Protein AF-A0A7C1V299-F1 (afdb_monomer_lite)

Secondary structure (DSSP, 8-state):
-------HHHHHHHHHHS-S-EEEE-TTS-EEEEESTT---EEPPP-BS-B--TT-SS-B---HHHHHHHHHHHHH-TT-SSEE--B--TTS-GGGHHHHHHHHHHHH-SS-EEE--SSHHHHHHHHHHHHHHHSSHHHHHHS--EEEEE--BTTTB--HHHHHHHHHHHHTT--EEE-B--EETTTB-SSHHHHHHHHHHHHHHHHHHHHHHSTT--EEB-B--EE-BTTTTB--TTSHHHHHHHHHHHHHHHHTT--BEEEES----SSSSHHHHHHHHHHHHHHHHH-SEEEE-TT---------TT-----TTSHHHHHHHHHHHHHHHHHHHHHHHHHHTT-

Foldseek 3Di:
DDDDDQDPVLLLVLLVLADLKDFAAFLVLDGQDIQHDQDEAEEAAAAQQWDAPVPRLDIDGAAPVVLLVVLLVRQPDPRHQAYELHHQHPHDDPVARQLVSLVSNLVRHRHAYEGEDPALVNLVVSLVSQCVSLVHLVSCLRHPSYEYEQEADAQQHDDPGSLSSLLVCLLSLHEYEYAYEQAQPPSFPVDLVRQLVRLVNNQSVSSSSSCVNHGHRHYEREYQYFYADPVVRDGFSLDPSSLVSQLVNLVVCVVSSGRYEYAFLAFLDQDQFLRSLVSSLVRLVSDSVSGGYYHRNNVDNSNPDSPDPDDDDDGPPRVVSSVVSVVVSVVSSVVSVVVVVVVVVPD

pLDDT: mean 83.73, std 20.19, range [22.81, 98.75]

Sequence (347 aa):
AQVARIPPDLARRAVETAPSSFHLYDADGQPVVHYGDDDVHFDPGSAAIEILDHGAKRSRSPVTADFVRFVKLADGLNALDAVATALICADVQQEIADLYWLYLVLLYTRKPVVTGAFAVETWGTMKDLLVAVAGSEEALAERPTAIFDVCPSPPLLWSEITCENLMDCAQHRVPAELVSMPLAGATGPATLLGSVVQHTAENLSGVTIHQLVEPSAPIVWGGSPAAFDMRTGTPPIGAIETMMIDCAYAEVGKYLGLPTHAYLGMSDAKIVDAQCGFESGIGAILGALAGGLLTLAALFAPLQELDNPNRPDDTTGMTVVGLAALVFLLWLWRRVRSRSILLEGER

Structure (mmCIF, N/CA/C/O backbone):
data_AF-A0A7C1V299-F1
#
_entry.id   AF-A0A7C1V299-F1
#
loop_
_atom_site.group_PDB
_atom_site.id
_atom_site.type_symbol
_atom_site.label_atom_id
_atom_site.label_alt_id
_atom_site.label_comp_id
_atom_site.label_asym_id
_atom_site.label_entity_id
_atom_site.label_seq_id
_atom_site.pdbx_PDB_ins_code
_atom_site.Cartn_x
_atom_site.Cartn_y
_atom_site.Cartn_z
_atom_site.occupancy
_atom_site.B_iso_or_equiv
_atom_site.auth_seq_id
_atom_site.auth_comp_id
_atom_site.auth_asym_id
_atom_site.auth_atom_id
_atom_site.pdbx_PDB_model_num
ATOM 1 N N . ALA A 1 1 ? -0.170 26.597 1.538 1.00 77.12 1 ALA A N 1
ATOM 2 C CA . ALA A 1 1 ? -0.126 25.441 2.451 1.00 77.12 1 ALA A CA 1
ATOM 3 C C . ALA A 1 1 ? -0.491 25.905 3.854 1.00 77.12 1 ALA A C 1
ATOM 5 O O . ALA A 1 1 ? 0.040 26.922 4.296 1.00 77.12 1 ALA A O 1
ATOM 6 N N . GLN A 1 2 ? -1.421 25.216 4.5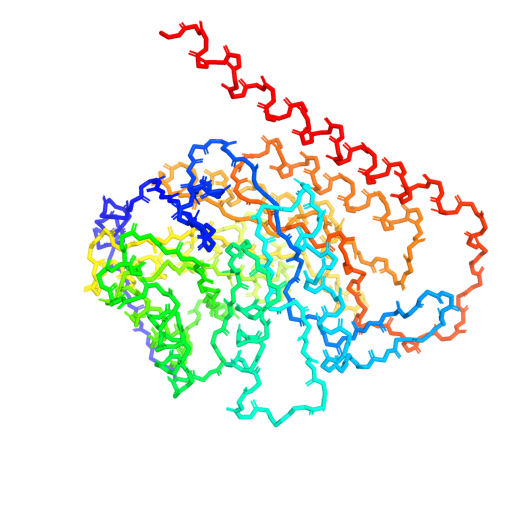14 1.00 90.62 2 GLN A N 1
ATOM 7 C CA . GLN A 1 2 ? -1.689 25.385 5.944 1.00 90.62 2 GLN A CA 1
ATOM 8 C C . GLN A 1 2 ? -0.889 24.329 6.718 1.00 90.62 2 GLN A C 1
ATOM 10 O O . GLN A 1 2 ? -0.550 23.293 6.153 1.00 90.62 2 GLN A O 1
ATOM 15 N N . VAL A 1 3 ? -0.553 24.594 7.982 1.00 95.38 3 VAL A N 1
ATOM 16 C CA . VAL A 1 3 ? 0.231 23.666 8.812 1.00 95.38 3 VAL A CA 1
ATOM 17 C C . VAL A 1 3 ? -0.617 23.217 9.993 1.00 95.38 3 VAL A C 1
ATOM 19 O O . VAL A 1 3 ? -0.926 24.022 10.872 1.00 95.38 3 VAL A O 1
ATOM 22 N N . ALA A 1 4 ? -0.945 21.928 10.034 1.00 95.12 4 ALA A N 1
ATOM 23 C CA . ALA A 1 4 ? -1.527 21.290 11.206 1.00 95.12 4 ALA A CA 1
ATOM 24 C C . ALA A 1 4 ? -0.411 20.835 12.159 1.00 95.12 4 ALA A C 1
ATOM 26 O O . ALA A 1 4 ? 0.612 20.302 11.734 1.00 95.12 4 ALA A O 1
ATOM 27 N N . ARG A 1 5 ? -0.597 21.050 13.464 1.00 96.88 5 ARG A N 1
ATOM 28 C CA . ARG A 1 5 ? 0.298 20.528 14.504 1.00 96.88 5 ARG A CA 1
ATOM 29 C C . ARG A 1 5 ? -0.473 19.512 15.326 1.00 96.88 5 ARG A C 1
ATOM 31 O O . ARG A 1 5 ? -1.388 19.899 16.045 1.00 96.88 5 ARG A O 1
ATOM 38 N N . ILE A 1 6 ? -0.099 18.241 15.217 1.00 97.69 6 ILE A N 1
ATOM 39 C CA . ILE A 1 6 ? -0.770 17.140 15.910 1.00 97.69 6 ILE A CA 1
ATOM 40 C C . ILE A 1 6 ? -0.137 16.972 17.300 1.00 97.69 6 ILE A C 1
ATOM 42 O O . ILE A 1 6 ? 1.059 16.681 17.387 1.00 97.69 6 ILE A O 1
ATOM 46 N N . PRO A 1 7 ? -0.888 17.168 18.400 1.00 98.00 7 PRO A N 1
ATOM 47 C CA . PRO A 1 7 ? -0.380 16.891 19.738 1.00 98.00 7 PRO A CA 1
ATOM 48 C C . PRO A 1 7 ? -0.052 15.396 19.902 1.00 98.00 7 PRO A C 1
ATOM 50 O O . PRO A 1 7 ? -0.829 14.563 19.430 1.00 98.00 7 PRO A O 1
ATOM 53 N N . PRO A 1 8 ? 1.027 15.025 20.617 1.00 97.44 8 PRO A N 1
ATOM 54 C CA . PRO A 1 8 ? 1.396 13.620 20.816 1.00 97.44 8 PRO A CA 1
ATOM 55 C C . PRO A 1 8 ? 0.266 12.768 21.406 1.00 97.44 8 PRO A C 1
ATOM 57 O O . PRO A 1 8 ? 0.057 11.633 20.989 1.00 97.44 8 PRO A O 1
ATOM 60 N N . ASP A 1 9 ? -0.493 13.333 22.342 1.00 98.00 9 ASP A N 1
ATOM 61 C CA . ASP A 1 9 ? -1.596 12.649 23.025 1.00 98.00 9 ASP A CA 1
ATOM 62 C C . ASP A 1 9 ? -2.770 12.374 22.071 1.00 98.00 9 ASP A C 1
ATOM 64 O O . ASP A 1 9 ? -3.508 11.406 22.237 1.00 98.00 9 ASP A O 1
ATOM 68 N N . LEU A 1 10 ? -2.950 13.222 21.052 1.00 98.25 10 LEU A N 1
ATOM 69 C CA . LEU A 1 10 ? -3.964 13.029 20.020 1.00 98.25 10 LEU A CA 1
ATOM 70 C C . LEU A 1 10 ? -3.580 11.872 19.096 1.00 98.25 10 LEU A C 1
ATOM 72 O O . LEU A 1 10 ? -4.399 10.986 18.884 1.00 98.25 10 LEU A O 1
ATOM 76 N N . ALA A 1 11 ? -2.331 11.854 18.623 1.00 97.88 11 ALA A N 1
ATOM 77 C CA . ALA A 1 11 ? -1.822 10.781 17.772 1.00 97.88 11 ALA A CA 1
ATOM 78 C C . ALA A 1 11 ? -1.846 9.420 18.487 1.00 97.88 11 ALA A C 1
ATOM 80 O O . ALA A 1 11 ? -2.267 8.429 17.903 1.00 97.88 11 ALA A O 1
ATOM 81 N N . ARG A 1 12 ? -1.459 9.369 19.771 1.00 97.94 12 ARG A N 1
ATOM 82 C CA . ARG A 1 12 ? -1.523 8.131 20.570 1.00 97.94 12 ARG A CA 1
ATOM 83 C C . ARG A 1 12 ? -2.949 7.598 20.686 1.00 97.94 12 ARG A C 1
ATOM 85 O O . ARG A 1 12 ? -3.163 6.424 20.423 1.00 97.94 12 ARG A O 1
ATOM 92 N N . ARG A 1 13 ? -3.919 8.463 21.006 1.00 98.25 13 ARG A N 1
ATOM 93 C CA . ARG A 1 13 ? -5.333 8.061 21.078 1.00 98.25 13 ARG A CA 1
ATOM 94 C C . ARG A 1 13 ? -5.868 7.563 19.739 1.00 98.25 13 ARG A C 1
ATOM 96 O O . ARG A 1 13 ? -6.621 6.604 19.729 1.00 98.25 13 ARG A O 1
ATOM 103 N N . ALA A 1 14 ? -5.475 8.192 18.631 1.00 98.50 14 ALA A N 1
ATOM 104 C CA . ALA A 1 14 ? -5.863 7.731 17.301 1.00 98.50 14 ALA A CA 1
ATOM 105 C C . ALA A 1 14 ? -5.334 6.317 17.010 1.00 98.50 14 ALA A C 1
ATOM 107 O O . ALA A 1 14 ? -6.084 5.467 16.540 1.00 98.50 14 ALA A O 1
ATOM 108 N N . VAL A 1 15 ? -4.070 6.040 17.345 1.00 98.31 15 VAL A N 1
ATOM 109 C CA . VAL A 1 15 ? -3.502 4.686 17.229 1.00 98.31 15 VAL A CA 1
ATOM 110 C C . VAL A 1 15 ? -4.263 3.693 18.114 1.00 98.31 15 VAL A C 1
ATOM 112 O O . VAL A 1 15 ? -4.603 2.617 17.647 1.00 98.31 15 VAL A O 1
ATOM 115 N N . GLU A 1 16 ? -4.596 4.059 19.356 1.00 98.19 16 GLU A N 1
ATOM 116 C CA . GLU A 1 16 ? -5.349 3.194 20.284 1.00 98.19 16 GLU A CA 1
ATOM 117 C C . GLU A 1 16 ? -6.762 2.842 19.792 1.00 98.19 16 GLU A C 1
ATOM 119 O O . GLU A 1 16 ? -7.285 1.786 20.144 1.00 98.19 16 GLU A O 1
ATOM 124 N N . THR A 1 17 ? -7.404 3.719 19.014 1.00 98.44 17 THR A N 1
ATOM 125 C CA . THR A 1 17 ? -8.744 3.460 18.468 1.00 98.44 17 THR A CA 1
ATOM 126 C C . THR A 1 17 ? -8.731 2.631 17.190 1.00 98.44 17 THR A C 1
ATOM 128 O O . THR A 1 17 ? -9.757 2.025 16.877 1.00 98.44 17 THR A O 1
ATOM 131 N N . ALA A 1 18 ? -7.613 2.613 16.459 1.00 98.38 18 ALA A N 1
ATOM 132 C CA . ALA A 1 18 ? -7.486 1.864 15.216 1.00 98.38 18 ALA A CA 1
ATOM 133 C C . ALA A 1 18 ? -7.516 0.349 15.491 1.00 98.38 18 ALA A C 1
ATOM 135 O O . ALA A 1 18 ? -6.915 -0.116 16.463 1.00 98.38 18 ALA A O 1
ATOM 136 N N . PRO A 1 19 ? -8.215 -0.444 14.663 1.00 97.75 19 PRO A N 1
ATOM 137 C CA . PRO A 1 19 ? -8.266 -1.883 14.859 1.00 97.75 19 PRO A CA 1
ATOM 138 C C . PRO A 1 19 ? -6.908 -2.515 14.539 1.00 97.75 19 PRO A C 1
ATOM 140 O O . PRO A 1 19 ? -6.294 -2.210 13.521 1.00 97.75 19 PRO A O 1
ATOM 143 N N . SER A 1 20 ? -6.472 -3.447 15.387 1.00 96.69 20 SER A N 1
ATOM 144 C CA . SER A 1 20 ? -5.229 -4.198 15.176 1.00 96.69 20 SER A CA 1
ATOM 145 C C . SER A 1 20 ? -5.360 -5.317 14.143 1.00 96.69 20 SER A C 1
ATOM 147 O O . SER A 1 20 ? -4.353 -5.877 13.720 1.00 96.69 20 SER A O 1
ATOM 149 N N . SER A 1 21 ? -6.594 -5.678 13.772 1.00 95.94 21 SER A N 1
ATOM 150 C CA . SER A 1 21 ? -6.855 -6.636 12.703 1.00 95.94 21 SER A CA 1
ATOM 151 C C . SER A 1 21 ? -8.216 -6.444 12.036 1.00 95.94 21 SER A C 1
ATOM 153 O O . SER A 1 21 ? -9.162 -5.957 12.664 1.00 95.94 21 SER A O 1
ATOM 155 N N . PHE A 1 22 ? -8.322 -6.843 10.769 1.00 97.38 22 PHE A N 1
ATOM 156 C CA . PHE A 1 22 ? -9.583 -6.968 10.032 1.00 97.38 22 PHE A CA 1
ATOM 157 C C . PHE A 1 22 ? -9.410 -7.881 8.806 1.00 97.38 22 PHE A C 1
ATOM 159 O O . PHE A 1 22 ? -8.304 -8.308 8.491 1.00 97.38 22 PHE A O 1
ATOM 166 N N . HIS A 1 23 ? -10.505 -8.188 8.107 1.00 97.69 23 HIS A N 1
ATOM 167 C CA . HIS A 1 23 ? -10.475 -9.015 6.898 1.00 97.69 23 HIS A CA 1
ATOM 168 C C . HIS A 1 23 ? -11.024 -8.268 5.685 1.00 97.69 23 HIS A C 1
ATOM 170 O O . HIS A 1 23 ? -11.964 -7.485 5.828 1.00 97.69 23 HIS A O 1
ATOM 176 N N . LEU A 1 24 ? -10.499 -8.585 4.499 1.00 97.44 24 LEU A N 1
ATOM 177 C CA . LEU A 1 24 ? -11.213 -8.388 3.241 1.00 97.44 24 LEU A CA 1
ATOM 178 C C . LEU A 1 24 ? -11.863 -9.692 2.789 1.00 97.44 24 LEU A C 1
ATOM 180 O O . LEU A 1 24 ? -11.333 -10.794 2.984 1.00 97.44 24 LEU A O 1
ATOM 184 N N . TYR A 1 25 ? -13.013 -9.535 2.150 1.00 97.94 25 TYR A N 1
ATOM 185 C CA . TYR A 1 25 ? -13.870 -10.624 1.724 1.00 97.94 25 TYR A CA 1
ATOM 186 C C . TYR A 1 25 ? -13.897 -10.740 0.204 1.00 97.94 25 TYR A C 1
ATOM 188 O O . TYR A 1 25 ? -13.818 -9.746 -0.518 1.00 97.94 25 TYR A O 1
ATOM 196 N N . ASP A 1 26 ? -14.019 -11.967 -0.284 1.00 96.50 26 ASP A N 1
ATOM 197 C CA . ASP A 1 26 ? -14.299 -12.223 -1.692 1.00 96.50 26 ASP A CA 1
ATOM 198 C C . ASP A 1 26 ? -15.788 -11.990 -2.024 1.00 96.50 26 ASP A C 1
ATOM 200 O O . ASP A 1 26 ? -16.627 -11.736 -1.155 1.00 96.50 26 ASP A O 1
ATOM 204 N N . ALA A 1 27 ? -16.139 -12.104 -3.304 1.00 92.81 27 ALA A N 1
ATOM 205 C CA . ALA A 1 27 ? -17.511 -11.956 -3.787 1.00 92.81 27 ALA A CA 1
ATOM 206 C C . ALA A 1 27 ? -18.481 -13.050 -3.282 1.00 92.81 27 ALA A C 1
ATOM 208 O O . ALA A 1 27 ? -19.693 -12.912 -3.451 1.00 92.81 27 ALA A O 1
ATOM 209 N N . ASP A 1 28 ? -17.974 -14.141 -2.694 1.00 93.75 28 ASP A N 1
ATOM 210 C CA . ASP A 1 28 ? -18.757 -15.190 -2.024 1.00 93.75 28 ASP A CA 1
ATOM 211 C C . ASP A 1 28 ? -18.929 -14.918 -0.516 1.00 93.75 28 ASP A C 1
ATOM 213 O O . ASP A 1 28 ? -19.561 -15.701 0.204 1.00 93.75 28 ASP A O 1
ATOM 217 N N . GLY A 1 29 ? -18.377 -13.807 -0.022 1.00 95.19 29 GLY A N 1
ATOM 218 C CA . GLY A 1 29 ? -18.413 -13.419 1.379 1.00 95.19 29 GLY A CA 1
ATOM 219 C C . GLY A 1 29 ? -17.502 -14.264 2.269 1.00 95.19 29 GLY A C 1
ATOM 220 O O . GLY A 1 29 ? -17.769 -14.350 3.471 1.00 95.19 29 GLY A O 1
ATOM 221 N N . GLN A 1 30 ? -16.468 -14.903 1.713 1.00 96.94 30 GLN A N 1
ATOM 222 C CA . GLN A 1 30 ? -15.431 -15.583 2.488 1.00 96.94 30 GLN A CA 1
ATOM 223 C C . GLN A 1 30 ? -14.319 -14.600 2.875 1.00 96.94 30 GLN A C 1
ATOM 225 O O . GLN A 1 30 ? -13.886 -13.823 2.026 1.00 96.94 30 GLN A O 1
ATOM 230 N N . PRO A 1 31 ? -13.828 -14.630 4.126 1.00 96.44 31 PRO A N 1
ATOM 231 C CA . PRO A 1 31 ? -12.668 -13.841 4.527 1.00 96.44 31 PRO A CA 1
ATOM 232 C C . PRO A 1 31 ? -11.405 -14.443 3.896 1.00 96.44 31 PRO A C 1
ATOM 234 O O . PRO A 1 31 ? -11.010 -15.556 4.245 1.00 96.44 31 PRO A O 1
ATOM 237 N N . VAL A 1 32 ? -10.791 -13.736 2.945 1.00 94.56 32 VAL A N 1
ATOM 238 C CA . VAL A 1 32 ? -9.664 -14.267 2.148 1.00 94.56 32 VAL A CA 1
ATOM 239 C C . VAL A 1 32 ? -8.343 -13.543 2.385 1.00 94.56 32 VAL A C 1
ATOM 241 O O . VAL A 1 32 ? -7.293 -14.170 2.261 1.00 94.56 32 VAL A O 1
ATOM 244 N N . VAL A 1 33 ? -8.386 -12.264 2.769 1.00 94.56 33 VAL A N 1
ATOM 245 C CA . VAL A 1 33 ? -7.205 -11.495 3.185 1.00 94.56 33 VAL A CA 1
ATOM 246 C C . VAL A 1 33 ? -7.401 -11.078 4.630 1.00 94.56 33 VAL A C 1
ATOM 248 O O . VAL A 1 33 ? -8.386 -10.412 4.943 1.00 94.56 33 VAL A O 1
ATOM 251 N N . HIS A 1 34 ? -6.477 -11.458 5.501 1.00 94.56 34 HIS A N 1
ATOM 252 C CA . HIS A 1 34 ? -6.420 -11.023 6.886 1.00 94.56 34 HIS A CA 1
ATOM 253 C C . HIS A 1 34 ? -5.315 -9.974 7.040 1.00 94.56 34 HIS A C 1
ATOM 255 O O . HIS A 1 34 ? -4.137 -10.232 6.812 1.00 94.56 34 HIS A O 1
ATOM 261 N N . TYR A 1 35 ? -5.710 -8.767 7.424 1.00 93.75 35 TYR A N 1
ATOM 262 C CA . TYR A 1 35 ? -4.793 -7.709 7.812 1.00 93.75 35 TYR A CA 1
ATOM 263 C C . TYR A 1 35 ? -4.599 -7.792 9.315 1.00 93.75 35 TYR A C 1
ATOM 265 O O . TYR A 1 35 ? -5.477 -7.360 10.055 1.00 93.75 35 TYR A O 1
ATOM 273 N N . GLY A 1 36 ? -3.474 -8.331 9.771 1.00 90.06 36 GLY A N 1
ATOM 274 C CA . GLY A 1 36 ? -3.184 -8.468 11.193 1.00 90.06 36 GLY A CA 1
ATOM 275 C C . GLY A 1 36 ? -2.090 -9.492 11.465 1.00 90.06 36 GLY A C 1
ATOM 276 O O . GLY A 1 36 ? -1.691 -10.246 10.579 1.00 90.06 36 GLY A O 1
ATOM 277 N N . ASP A 1 37 ? -1.623 -9.512 12.712 1.00 86.19 37 ASP A N 1
ATOM 278 C CA . ASP A 1 37 ? -0.614 -10.454 13.200 1.00 86.19 37 ASP A CA 1
ATOM 279 C C . ASP A 1 37 ? 0.631 -10.525 12.282 1.00 86.19 37 ASP A C 1
ATOM 281 O O . ASP A 1 37 ? 1.197 -9.500 11.897 1.00 86.19 37 ASP A O 1
ATOM 285 N N . ASP A 1 38 ? 1.072 -11.740 11.954 1.00 85.56 38 ASP A N 1
ATOM 286 C CA . ASP A 1 38 ? 2.168 -12.020 11.023 1.00 85.56 38 ASP A CA 1
ATOM 287 C C . ASP A 1 38 ? 1.656 -12.667 9.726 1.00 85.56 38 ASP A C 1
ATOM 289 O O . ASP A 1 38 ? 2.431 -13.302 9.002 1.00 85.56 38 ASP A O 1
ATOM 293 N N . ASP A 1 39 ? 0.358 -12.537 9.433 1.00 87.00 39 ASP A N 1
ATOM 294 C CA . ASP A 1 39 ? -0.220 -13.100 8.219 1.00 87.00 39 ASP A CA 1
ATOM 295 C C . ASP A 1 39 ? 0.332 -12.387 6.987 1.00 87.00 39 ASP A C 1
ATOM 297 O O . ASP A 1 39 ? 0.529 -11.172 6.965 1.00 87.00 39 ASP A O 1
ATOM 301 N N . VAL A 1 40 ? 0.633 -13.184 5.962 1.00 87.19 40 VAL A N 1
ATOM 302 C CA . VAL A 1 40 ? 1.247 -12.717 4.723 1.00 87.19 40 VAL A CA 1
ATOM 303 C C . VAL A 1 40 ? 0.331 -13.048 3.570 1.00 87.19 40 VAL A C 1
ATOM 305 O O . VAL A 1 40 ? 0.052 -14.216 3.290 1.00 87.19 40 VAL A O 1
ATOM 308 N N . HIS A 1 41 ? -0.062 -11.995 2.878 1.00 88.56 41 HIS A N 1
ATOM 309 C CA . HIS A 1 41 ? -0.897 -12.042 1.696 1.00 88.56 41 HIS A CA 1
ATOM 310 C C . HIS A 1 41 ? -0.178 -11.363 0.540 1.00 88.56 41 HIS A C 1
ATOM 312 O O . HIS A 1 41 ? 0.756 -10.587 0.756 1.00 88.56 41 HIS A O 1
ATOM 318 N N . PHE A 1 42 ? -0.609 -11.674 -0.679 1.00 85.44 42 PHE A N 1
ATOM 319 C CA . PHE A 1 42 ? -0.030 -11.089 -1.879 1.00 85.44 42 PHE A CA 1
ATOM 320 C C . PHE A 1 42 ? -1.091 -10.559 -2.825 1.00 85.44 42 PHE A C 1
ATOM 322 O O . PHE A 1 42 ? -2.109 -11.208 -3.073 1.00 85.44 42 PHE A O 1
ATOM 329 N N . ASP A 1 43 ? -0.795 -9.424 -3.431 1.00 84.94 43 ASP A N 1
ATOM 330 C CA . ASP A 1 43 ? -1.569 -8.833 -4.509 1.00 84.94 43 ASP A CA 1
ATOM 331 C C . ASP A 1 43 ? -0.611 -8.217 -5.552 1.00 84.94 43 ASP A C 1
ATOM 333 O O . ASP A 1 43 ? 0.590 -8.069 -5.295 1.00 84.94 43 ASP A O 1
ATOM 337 N N . PRO A 1 44 ? -1.077 -7.982 -6.789 1.00 83.75 44 PRO A N 1
ATOM 338 C CA . PRO A 1 44 ? -0.232 -7.438 -7.841 1.00 83.75 44 PRO A CA 1
ATOM 339 C C . PRO A 1 44 ? 0.059 -5.950 -7.627 1.00 83.75 44 PRO A C 1
ATOM 341 O O . PRO A 1 44 ? -0.703 -5.24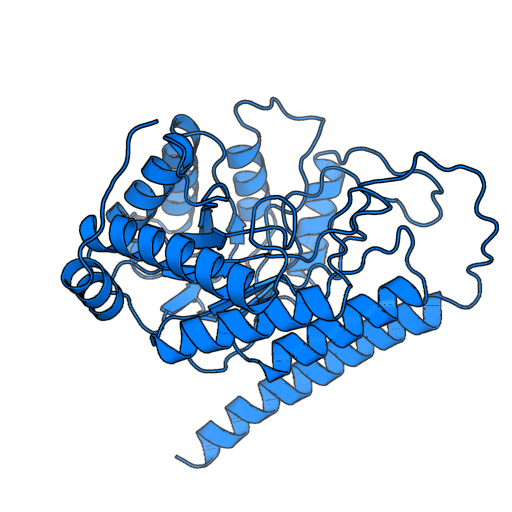4 -6.987 1.00 83.75 44 PRO A O 1
ATOM 344 N N . GLY A 1 45 ? 1.115 -5.445 -8.271 1.00 76.69 45 GLY A N 1
ATOM 345 C CA . GLY A 1 45 ? 1.396 -4.008 -8.284 1.00 76.69 45 GLY A CA 1
ATOM 346 C C . GLY A 1 45 ? 0.263 -3.177 -8.906 1.00 76.69 45 GLY A C 1
ATOM 347 O O . GLY A 1 45 ? -0.459 -3.646 -9.792 1.00 76.69 45 GLY A O 1
ATOM 348 N N . SER A 1 46 ? 0.158 -1.927 -8.463 1.00 78.62 46 SER A N 1
ATOM 349 C CA . SER A 1 46 ? -0.895 -0.983 -8.848 1.00 78.62 46 SER A CA 1
ATOM 350 C C . SER A 1 46 ? -0.439 0.024 -9.910 1.00 78.62 46 SER A C 1
ATOM 352 O O . SER A 1 46 ? 0.739 0.370 -9.997 1.00 78.62 46 SER A O 1
ATOM 354 N N . ALA A 1 47 ? -1.396 0.535 -10.694 1.00 81.25 47 ALA A N 1
ATOM 355 C CA . ALA A 1 47 ? -1.243 1.736 -11.523 1.00 81.25 47 ALA A CA 1
ATOM 356 C C . ALA A 1 47 ? -0.076 1.749 -12.543 1.00 81.25 47 ALA A C 1
ATOM 358 O O . ALA A 1 47 ? 0.477 2.809 -12.852 1.00 81.25 47 ALA A O 1
ATOM 359 N N . ALA A 1 48 ? 0.283 0.608 -13.137 1.00 83.06 48 ALA A N 1
ATOM 360 C CA . ALA A 1 48 ? 1.284 0.584 -14.200 1.00 83.06 48 ALA A CA 1
ATOM 361 C C . ALA A 1 48 ? 0.781 1.333 -15.451 1.00 83.06 48 ALA A C 1
ATOM 363 O O . ALA A 1 48 ? -0.259 1.010 -16.031 1.00 83.06 48 ALA A O 1
ATOM 364 N N . ILE A 1 49 ? 1.548 2.336 -15.881 1.00 82.69 49 ILE A N 1
ATOM 365 C CA . ILE A 1 49 ? 1.249 3.178 -17.054 1.00 82.69 49 ILE A CA 1
ATOM 366 C C . ILE A 1 49 ? 1.750 2.584 -18.374 1.00 82.69 49 ILE A C 1
ATOM 368 O O . ILE A 1 49 ? 1.357 3.026 -19.447 1.00 82.69 49 ILE A O 1
ATOM 372 N N . GLU A 1 50 ? 2.616 1.578 -18.297 1.00 83.56 50 GLU A N 1
ATOM 373 C CA . GLU A 1 50 ? 3.274 0.949 -19.434 1.00 83.56 50 GLU A CA 1
ATOM 374 C C . GLU A 1 50 ? 3.325 -0.564 -19.221 1.00 83.56 50 GLU A C 1
ATOM 376 O O . GLU A 1 50 ? 3.507 -1.048 -18.103 1.00 83.56 50 GLU A O 1
ATOM 381 N N . ILE A 1 51 ? 3.197 -1.317 -20.310 1.00 83.88 51 ILE A N 1
ATOM 382 C CA . ILE A 1 51 ? 3.355 -2.771 -20.324 1.00 83.88 51 ILE A CA 1
ATOM 383 C C . ILE A 1 51 ? 4.333 -3.191 -21.415 1.00 83.88 51 ILE A C 1
ATOM 385 O O . ILE A 1 51 ? 4.415 -2.573 -22.478 1.00 83.88 51 ILE A O 1
ATOM 389 N N . LEU A 1 52 ? 5.070 -4.271 -21.161 1.00 82.75 52 LEU A N 1
ATOM 390 C CA . LEU A 1 52 ? 5.966 -4.895 -22.129 1.00 82.75 52 LEU A CA 1
ATOM 391 C C . LEU A 1 52 ? 5.386 -6.240 -22.558 1.00 82.75 52 LEU A C 1
ATOM 393 O O . LEU A 1 52 ? 5.355 -7.192 -21.778 1.00 82.75 52 LEU A O 1
ATOM 397 N N . ASP A 1 53 ? 4.941 -6.325 -23.810 1.00 82.31 53 ASP A N 1
ATOM 398 C CA . ASP A 1 53 ? 4.462 -7.588 -24.365 1.00 82.31 53 ASP A CA 1
ATOM 399 C C . ASP A 1 53 ? 5.603 -8.612 -24.470 1.00 82.31 53 ASP A C 1
ATOM 401 O O . ASP A 1 53 ? 6.772 -8.276 -24.686 1.00 82.31 53 ASP A O 1
ATOM 405 N N . HIS A 1 54 ? 5.260 -9.896 -24.374 1.00 79.19 54 HIS A N 1
ATOM 406 C CA . HIS A 1 54 ? 6.237 -10.972 -24.501 1.00 79.19 54 HIS A CA 1
ATOM 407 C C . HIS A 1 54 ? 7.007 -10.887 -25.830 1.00 79.19 54 HIS A C 1
ATOM 409 O O . HIS A 1 54 ? 6.418 -10.876 -26.911 1.00 79.19 54 HIS A O 1
ATOM 415 N N . GLY A 1 55 ? 8.340 -10.849 -25.745 1.00 78.81 55 GLY A N 1
ATOM 416 C CA . GLY A 1 55 ? 9.231 -10.743 -26.904 1.00 78.81 55 GLY A CA 1
ATOM 417 C C . GLY A 1 55 ? 9.330 -9.340 -27.515 1.00 78.81 55 GLY A C 1
ATOM 418 O O . GLY A 1 55 ? 10.110 -9.144 -28.451 1.00 78.81 55 GLY A O 1
ATOM 419 N N . ALA A 1 56 ? 8.586 -8.356 -26.999 1.00 78.69 56 ALA A N 1
ATOM 420 C CA . ALA A 1 56 ? 8.728 -6.969 -27.413 1.00 78.69 56 ALA A CA 1
ATOM 421 C C . ALA A 1 56 ? 10.015 -6.352 -26.845 1.00 78.69 56 ALA A C 1
ATOM 423 O O . ALA A 1 56 ? 10.544 -6.767 -25.817 1.00 78.69 56 ALA A O 1
ATOM 424 N N . LYS A 1 57 ? 10.526 -5.334 -27.543 1.00 79.25 57 LYS A N 1
ATOM 425 C CA . LYS A 1 57 ? 11.697 -4.542 -27.119 1.00 79.25 57 LYS A CA 1
ATOM 426 C C . LYS A 1 57 ? 11.330 -3.151 -26.611 1.00 79.25 57 LYS A C 1
ATOM 428 O O . LYS A 1 57 ? 12.207 -2.392 -26.218 1.00 79.25 57 LYS A O 1
ATOM 433 N N . ARG A 1 58 ? 10.057 -2.782 -26.728 1.00 80.69 58 ARG A N 1
ATOM 434 C CA . ARG A 1 58 ? 9.515 -1.485 -26.339 1.00 80.69 58 ARG A CA 1
ATOM 435 C C . ARG A 1 58 ? 8.202 -1.729 -25.624 1.00 80.69 58 ARG A C 1
ATOM 437 O O . ARG A 1 58 ? 7.440 -2.600 -26.045 1.00 80.69 58 ARG A O 1
ATOM 444 N N . SER A 1 59 ? 7.979 -0.968 -24.569 1.00 82.38 59 SER A N 1
ATOM 445 C CA . SER A 1 59 ? 6.712 -0.908 -23.880 1.00 82.38 59 SER A CA 1
ATOM 446 C C . SER A 1 59 ? 5.714 -0.120 -24.714 1.00 82.38 59 SER A C 1
ATOM 448 O O . SER A 1 59 ? 6.056 0.541 -25.705 1.00 82.38 59 SER A O 1
ATOM 450 N N . ARG A 1 60 ? 4.463 -0.244 -24.309 1.00 88.50 60 ARG A N 1
ATOM 451 C CA . ARG A 1 60 ? 3.360 0.569 -24.781 1.00 88.50 60 ARG A CA 1
ATOM 452 C C . ARG A 1 60 ? 2.421 0.829 -23.619 1.00 88.50 60 ARG A C 1
ATOM 454 O O . ARG A 1 60 ? 2.341 0.023 -22.688 1.00 88.50 60 ARG A O 1
ATOM 461 N N . SER A 1 61 ? 1.615 1.869 -23.753 1.00 88.00 61 SER A N 1
ATOM 462 C CA . SER A 1 61 ? 0.541 2.113 -22.805 1.00 88.00 61 SER A CA 1
ATOM 463 C C . SER A 1 61 ? -0.500 0.981 -22.884 1.00 88.00 61 SER A C 1
ATOM 465 O O . SER A 1 61 ? -0.826 0.505 -23.986 1.00 88.00 61 SER A O 1
ATOM 467 N N . PRO A 1 62 ? -0.997 0.495 -21.736 1.00 87.31 62 PRO A N 1
ATOM 468 C CA . PRO A 1 62 ? -2.001 -0.553 -21.702 1.00 87.31 62 PRO A CA 1
ATOM 469 C C . PRO A 1 62 ? -3.354 -0.014 -22.168 1.00 87.31 62 PRO A C 1
ATOM 471 O O . PRO A 1 62 ? -3.664 1.171 -22.039 1.00 87.31 62 PRO A O 1
ATOM 474 N N . VAL A 1 63 ? -4.180 -0.906 -22.704 1.00 94.31 63 VAL A N 1
ATOM 475 C CA . VAL A 1 63 ? -5.582 -0.632 -23.043 1.00 94.31 63 VAL A CA 1
ATOM 476 C C . VAL A 1 63 ? -6.509 -1.503 -22.198 1.00 94.31 63 VAL A C 1
ATOM 478 O O . VAL A 1 63 ? -6.075 -2.484 -21.592 1.00 94.31 63 VAL A O 1
ATOM 481 N N . THR A 1 64 ? -7.807 -1.211 -22.207 1.00 96.50 64 THR A N 1
ATOM 482 C CA . THR A 1 64 ? -8.844 -1.945 -21.463 1.00 96.50 64 THR A CA 1
ATOM 483 C C . THR A 1 64 ? -8.730 -3.461 -21.651 1.00 96.50 64 THR A C 1
ATOM 485 O O . THR A 1 64 ? -8.868 -4.240 -20.707 1.00 96.50 64 THR A O 1
ATOM 488 N N . ALA A 1 65 ? -8.438 -3.910 -22.875 1.00 95.94 65 ALA A N 1
ATOM 489 C CA . ALA A 1 65 ? -8.284 -5.331 -23.172 1.00 95.94 65 ALA A CA 1
ATOM 490 C C . ALA A 1 65 ? -7.091 -5.982 -22.442 1.00 95.94 65 ALA A C 1
ATOM 492 O O . ALA A 1 65 ? -7.163 -7.169 -22.121 1.00 95.94 65 ALA A O 1
ATOM 493 N N . ASP A 1 66 ? -6.008 -5.241 -22.188 1.00 91.06 66 ASP A N 1
ATOM 494 C CA . ASP A 1 66 ? -4.881 -5.709 -21.374 1.00 91.06 66 ASP A CA 1
ATOM 495 C C . ASP A 1 66 ? -5.287 -5.838 -19.909 1.00 91.06 66 ASP A C 1
ATOM 497 O O . ASP A 1 66 ? -5.038 -6.879 -19.307 1.00 91.06 66 ASP A O 1
ATOM 501 N N . PHE A 1 67 ? -5.985 -4.836 -19.369 1.00 91.62 67 PHE A N 1
ATOM 502 C CA . PHE A 1 67 ? -6.466 -4.848 -17.986 1.00 91.62 67 PHE A CA 1
ATOM 503 C C . PHE A 1 67 ? -7.392 -6.032 -17.715 1.00 91.62 67 PHE A C 1
ATOM 505 O O . PHE A 1 67 ? -7.175 -6.788 -16.775 1.00 91.62 67 PHE A O 1
ATOM 512 N N . VAL A 1 68 ? -8.366 -6.290 -18.593 1.00 95.94 68 VAL A N 1
ATOM 513 C CA . VAL A 1 68 ? -9.266 -7.448 -18.445 1.00 95.94 68 VAL A CA 1
ATOM 514 C C . VAL A 1 68 ? -8.504 -8.777 -18.512 1.00 95.94 68 VAL A C 1
ATOM 516 O O . VAL A 1 68 ? -8.831 -9.712 -17.779 1.00 95.94 68 VAL A O 1
ATOM 519 N N . ARG A 1 69 ? -7.486 -8.894 -19.380 1.00 93.25 69 ARG A N 1
ATOM 520 C CA . ARG A 1 69 ? -6.619 -10.087 -19.412 1.00 93.25 69 ARG A CA 1
ATOM 521 C C . ARG A 1 69 ? -5.832 -10.236 -18.114 1.00 93.25 69 ARG A C 1
ATOM 523 O O . ARG A 1 69 ? -5.735 -11.350 -17.604 1.00 93.25 69 ARG A O 1
ATOM 530 N N . PHE A 1 70 ? -5.301 -9.133 -17.596 1.00 89.12 70 PHE A N 1
ATOM 531 C CA . PHE A 1 70 ? -4.532 -9.100 -16.362 1.00 89.12 70 PHE A CA 1
ATOM 532 C C . PHE A 1 70 ? -5.373 -9.513 -15.153 1.00 89.12 70 PHE A C 1
ATOM 534 O O . PHE A 1 70 ? -4.979 -10.420 -14.429 1.00 89.12 70 PHE A O 1
ATOM 541 N N . VAL A 1 71 ? -6.561 -8.926 -14.982 1.00 91.75 71 VAL A N 1
ATOM 542 C CA . VAL A 1 71 ? -7.472 -9.252 -13.873 1.00 91.75 71 VAL A CA 1
ATOM 543 C C . VAL A 1 71 ? -7.834 -10.736 -13.882 1.00 91.75 71 VAL A C 1
ATOM 545 O O . VAL A 1 71 ? -7.727 -11.395 -12.854 1.00 91.75 71 VAL A O 1
ATOM 548 N N . LYS A 1 72 ? -8.168 -11.304 -15.048 1.00 93.88 72 LYS A N 1
ATOM 549 C CA . LYS A 1 72 ? -8.470 -12.743 -15.173 1.00 93.88 72 LYS A CA 1
ATOM 550 C C . LYS A 1 72 ? -7.273 -13.635 -14.849 1.00 93.88 72 LYS A C 1
ATOM 552 O O . LYS A 1 72 ? -7.446 -14.720 -14.299 1.00 93.88 72 LYS A O 1
ATOM 557 N N . LEU A 1 73 ? -6.066 -13.204 -15.216 1.00 89.62 73 LEU A N 1
ATOM 558 C CA . LEU A 1 73 ? -4.843 -13.912 -14.852 1.00 89.62 73 LEU A CA 1
ATOM 559 C C . LEU A 1 73 ? -4.633 -13.869 -13.335 1.00 89.62 73 LEU A C 1
ATOM 561 O O . LEU A 1 73 ? -4.427 -14.918 -12.734 1.00 89.62 73 LEU A O 1
ATOM 565 N N . ALA A 1 74 ? -4.714 -12.684 -12.727 1.00 87.38 74 ALA A N 1
ATOM 566 C CA . ALA A 1 74 ? -4.517 -12.493 -11.295 1.00 87.38 74 ALA A CA 1
ATOM 567 C C . ALA A 1 74 ? -5.563 -13.254 -10.458 1.00 87.38 74 ALA A C 1
ATOM 569 O O . ALA A 1 74 ? -5.203 -13.916 -9.484 1.00 87.38 74 ALA A O 1
ATOM 570 N N . ASP A 1 75 ? -6.830 -13.261 -10.880 1.00 91.62 75 ASP A N 1
ATOM 571 C CA . ASP A 1 75 ? -7.906 -14.054 -10.267 1.00 91.62 75 ASP A CA 1
ATOM 572 C C . ASP A 1 75 ? -7.590 -15.564 -10.303 1.00 91.62 75 ASP A C 1
ATOM 574 O O . ASP A 1 75 ? -7.712 -16.256 -9.294 1.00 91.62 75 ASP A O 1
ATOM 578 N N . GLY A 1 76 ? -7.038 -16.069 -11.412 1.00 89.94 76 GLY A N 1
ATOM 579 C CA . GLY A 1 76 ? -6.654 -17.479 -11.553 1.00 89.94 76 GLY A CA 1
ATOM 580 C C . GLY A 1 76 ? -5.412 -17.922 -10.760 1.00 89.94 76 GLY A C 1
ATOM 581 O O . GLY A 1 76 ? -5.146 -19.124 -10.663 1.00 89.94 76 GLY A O 1
ATOM 582 N N . LEU A 1 77 ? -4.624 -16.994 -10.205 1.00 86.88 77 LEU A N 1
ATOM 583 C CA . LEU A 1 77 ? -3.398 -17.312 -9.466 1.00 86.88 77 LEU A CA 1
ATOM 584 C C . LEU A 1 77 ? -3.673 -17.497 -7.971 1.00 86.88 77 LEU A C 1
ATOM 586 O O . LEU A 1 77 ? -3.885 -16.530 -7.255 1.00 86.88 77 LEU A O 1
ATOM 590 N N . ASN A 1 78 ? -3.560 -18.726 -7.460 1.00 86.88 78 ASN A N 1
ATOM 591 C CA . ASN A 1 78 ? -3.720 -19.018 -6.021 1.00 86.88 78 ASN A CA 1
ATOM 592 C C . ASN A 1 78 ? -2.673 -18.352 -5.112 1.00 86.88 78 ASN A C 1
ATOM 594 O O . ASN A 1 78 ? -2.823 -18.387 -3.898 1.00 86.88 78 ASN A O 1
ATOM 598 N N . ALA A 1 79 ? -1.580 -17.848 -5.689 1.00 84.38 79 ALA A N 1
ATOM 599 C CA . ALA A 1 79 ? -0.542 -17.143 -4.947 1.00 84.38 79 ALA A CA 1
ATOM 600 C C . ALA A 1 79 ? -0.905 -15.680 -4.664 1.00 84.38 79 ALA A C 1
ATOM 602 O O . ALA A 1 79 ? -0.216 -15.069 -3.864 1.00 84.38 79 ALA A O 1
ATOM 603 N N . LEU A 1 80 ? -1.926 -15.133 -5.336 1.00 86.81 80 LEU A N 1
ATOM 604 C CA . LEU A 1 80 ? -2.447 -13.790 -5.093 1.00 86.81 80 LEU A CA 1
ATOM 605 C C . LEU A 1 80 ? -3.783 -13.920 -4.365 1.00 86.81 80 LEU A C 1
ATOM 607 O O . LEU A 1 80 ? -4.692 -14.572 -4.881 1.00 86.81 80 LEU A O 1
ATOM 611 N N . ASP A 1 81 ? -3.906 -13.318 -3.193 1.00 90.69 81 ASP A N 1
ATOM 612 C CA . ASP A 1 81 ? -5.118 -13.366 -2.371 1.00 90.69 81 ASP A CA 1
ATOM 613 C C . ASP A 1 81 ? -6.072 -12.202 -2.698 1.00 90.69 81 ASP A C 1
ATOM 615 O O . ASP A 1 81 ? -7.287 -12.342 -2.562 1.00 90.69 81 ASP A O 1
ATOM 619 N N . ALA A 1 82 ? -5.534 -11.100 -3.232 1.00 91.62 82 ALA A N 1
ATOM 620 C CA . ALA A 1 82 ? -6.282 -9.970 -3.778 1.00 91.62 82 ALA A CA 1
ATOM 621 C C . ALA A 1 82 ? -5.838 -9.632 -5.214 1.00 91.62 82 ALA A C 1
ATOM 623 O O . ALA A 1 82 ? -4.872 -10.184 -5.754 1.00 91.62 82 ALA A O 1
ATOM 624 N N . VAL A 1 83 ? -6.579 -8.730 -5.854 1.00 91.88 83 VAL A N 1
ATOM 625 C CA . VAL A 1 83 ? -6.198 -8.086 -7.119 1.00 91.88 83 VAL A CA 1
ATOM 626 C C . VAL A 1 83 ? -6.085 -6.578 -6.921 1.00 91.88 83 VAL A C 1
ATOM 628 O O . VAL A 1 83 ? -6.567 -6.056 -5.926 1.00 91.88 83 VAL A O 1
ATOM 631 N N . ALA A 1 84 ? -5.511 -5.869 -7.890 1.00 88.56 84 ALA A N 1
ATOM 632 C CA . ALA A 1 84 ? -5.404 -4.416 -7.843 1.00 88.56 84 ALA A CA 1
ATOM 633 C C . ALA A 1 84 ? -5.959 -3.756 -9.110 1.00 88.56 84 ALA A C 1
ATOM 635 O O . ALA A 1 84 ? -6.051 -4.396 -10.168 1.00 88.56 84 ALA A O 1
ATOM 636 N N . THR A 1 85 ? -6.255 -2.453 -9.048 1.00 89.56 85 THR A N 1
ATOM 637 C CA . THR A 1 85 ? -6.408 -1.600 -10.242 1.00 89.56 85 THR A CA 1
ATOM 638 C C . THR A 1 85 ? -5.043 -1.381 -10.909 1.00 89.56 85 THR A C 1
ATOM 640 O O . THR A 1 85 ? -4.436 -0.313 -10.865 1.00 89.56 85 THR A O 1
ATOM 643 N N . ALA A 1 86 ? -4.534 -2.461 -11.499 1.00 78.69 86 ALA A N 1
ATOM 644 C CA . ALA A 1 86 ? -3.124 -2.664 -11.794 1.00 78.69 86 ALA A CA 1
ATOM 645 C C . ALA A 1 86 ? -2.577 -1.902 -13.011 1.00 78.69 86 ALA A C 1
ATOM 647 O O . ALA A 1 86 ? -1.368 -1.711 -13.099 1.00 78.69 86 ALA A O 1
ATOM 648 N N . LEU A 1 87 ? -3.427 -1.474 -13.955 1.00 84.69 87 LEU A N 1
ATOM 649 C CA . LEU A 1 87 ? -3.000 -0.761 -15.168 1.00 84.69 87 LEU A CA 1
ATOM 650 C C . LEU A 1 87 ? -3.800 0.521 -15.393 1.00 84.69 87 LEU A C 1
ATOM 652 O O . LEU A 1 87 ? -5.027 0.511 -15.303 1.00 84.69 87 LEU A O 1
ATOM 656 N N . ILE A 1 88 ? -3.108 1.575 -15.824 1.00 84.75 88 ILE A N 1
ATOM 657 C CA . ILE A 1 88 ? -3.707 2.845 -16.243 1.00 84.75 88 ILE A CA 1
ATOM 658 C C . ILE A 1 88 ? -4.011 2.782 -17.741 1.00 84.75 88 ILE A C 1
ATOM 660 O O . ILE A 1 88 ? -3.145 3.013 -18.585 1.00 84.75 88 ILE A O 1
ATOM 664 N N . CYS A 1 89 ? -5.247 2.420 -18.080 1.00 88.56 89 CYS A N 1
ATOM 665 C CA . CYS A 1 89 ? -5.647 2.209 -19.472 1.00 88.56 89 CYS A CA 1
ATOM 666 C C . CYS A 1 89 ? -5.722 3.529 -20.257 1.00 88.56 89 CYS A C 1
ATOM 668 O O . CYS A 1 89 ? -6.454 4.442 -19.878 1.00 88.56 89 CYS A O 1
ATOM 670 N N . ALA A 1 90 ? -5.024 3.605 -21.391 1.00 91.25 90 ALA A N 1
ATOM 671 C CA . ALA A 1 90 ? -4.967 4.800 -22.235 1.00 91.25 90 ALA A CA 1
ATOM 672 C C . ALA A 1 90 ? -6.215 5.011 -23.118 1.00 91.25 90 ALA A C 1
ATOM 674 O O . ALA A 1 90 ? -6.389 6.082 -23.695 1.00 91.25 90 ALA A O 1
ATOM 675 N N . ASP A 1 91 ? -7.079 4.001 -23.252 1.00 95.44 91 ASP A N 1
ATOM 676 C CA . ASP A 1 91 ? -8.289 4.023 -24.087 1.00 95.44 91 ASP A CA 1
ATOM 677 C C . ASP A 1 91 ? -9.562 4.444 -23.325 1.00 95.44 91 ASP A C 1
ATOM 679 O O . ASP A 1 91 ? -10.675 4.186 -23.785 1.00 95.44 91 ASP A O 1
ATOM 683 N N . VAL A 1 92 ? -9.400 5.111 -22.177 1.00 92.88 92 VAL A N 1
ATOM 684 C CA . VAL A 1 92 ? -10.479 5.570 -21.288 1.00 92.88 92 VAL A CA 1
ATOM 685 C C . VAL A 1 92 ? -10.324 7.067 -21.007 1.00 92.88 92 VAL A C 1
ATOM 687 O O . VAL A 1 92 ? -9.211 7.593 -20.945 1.00 92.88 92 VAL A O 1
ATOM 690 N N . GLN A 1 93 ? -11.447 7.771 -20.849 1.00 91.19 93 GLN A N 1
ATOM 691 C CA . GLN A 1 93 ? -11.449 9.169 -20.413 1.00 91.19 93 GLN A CA 1
ATOM 692 C C . GLN A 1 93 ? -10.904 9.278 -18.986 1.00 91.19 93 GLN A C 1
ATOM 694 O O . GLN A 1 93 ? -11.332 8.539 -18.101 1.00 91.19 93 GLN A O 1
ATOM 699 N N . GLN A 1 94 ? -9.960 10.195 -18.772 1.00 85.94 94 GLN A N 1
ATOM 700 C CA . GLN A 1 94 ? -9.211 10.295 -17.515 1.00 85.94 94 GLN A CA 1
ATOM 701 C C . GLN A 1 94 ? -10.116 10.626 -16.324 1.00 85.94 94 GLN A C 1
ATOM 703 O O . GLN A 1 94 ? -9.883 10.144 -15.224 1.00 85.94 94 GLN A O 1
ATOM 708 N N . GLU A 1 95 ? -11.189 11.378 -16.563 1.00 88.75 95 GLU A N 1
ATOM 709 C CA . GLU A 1 95 ? -12.140 11.832 -15.548 1.00 88.75 95 GLU A CA 1
ATOM 710 C C . GLU A 1 95 ? -12.954 10.695 -14.909 1.00 88.75 95 GLU A C 1
ATOM 712 O O . GLU A 1 95 ? -13.553 10.895 -13.859 1.00 88.75 95 GLU A O 1
ATOM 717 N N . ILE A 1 96 ? -13.007 9.520 -15.548 1.00 90.44 96 ILE A N 1
ATOM 718 C CA . ILE A 1 96 ? -13.749 8.343 -15.063 1.00 90.44 96 ILE A CA 1
ATOM 719 C C . ILE A 1 96 ? -12.860 7.103 -14.948 1.00 90.44 96 ILE A C 1
ATOM 721 O O . ILE A 1 96 ? -13.362 5.982 -14.854 1.00 90.44 96 ILE A O 1
ATOM 725 N N . ALA A 1 97 ? -11.546 7.264 -15.087 1.00 90.25 97 ALA A N 1
ATOM 726 C CA . ALA A 1 97 ? -10.674 6.126 -15.319 1.00 90.25 97 ALA A CA 1
ATOM 727 C C . ALA A 1 97 ? -10.623 5.195 -14.096 1.00 90.25 97 ALA A C 1
ATOM 729 O O . ALA A 1 97 ? -10.728 3.979 -14.245 1.00 90.25 97 ALA A O 1
ATOM 730 N N . ASP A 1 98 ? -10.592 5.769 -12.896 1.00 90.25 98 ASP A N 1
ATOM 731 C CA . ASP A 1 98 ? -10.532 5.064 -11.617 1.00 90.25 98 ASP A CA 1
ATOM 732 C C . ASP A 1 98 ? -11.783 4.230 -11.311 1.00 90.25 98 ASP A C 1
ATOM 734 O O . ASP A 1 98 ? -11.684 3.018 -11.085 1.00 90.25 98 ASP A O 1
ATOM 738 N N . LEU A 1 99 ? -12.974 4.826 -11.418 1.00 93.00 99 LEU A N 1
ATOM 739 C CA . LEU A 1 99 ? -14.237 4.104 -11.260 1.00 93.00 99 LEU A CA 1
ATOM 740 C C . LEU A 1 99 ? -14.428 3.051 -12.356 1.00 93.00 99 LEU A C 1
ATOM 742 O O . LEU A 1 99 ? -15.032 2.005 -12.113 1.00 93.00 99 LEU A O 1
ATOM 746 N N . TYR A 1 100 ? -13.894 3.291 -13.559 1.00 94.94 100 TYR A N 1
ATOM 747 C CA . TYR A 1 100 ? -13.976 2.334 -14.656 1.00 94.94 100 TYR A CA 1
ATOM 748 C C . TYR A 1 100 ? -13.082 1.111 -14.422 1.00 94.94 100 TYR A C 1
ATOM 750 O O . TYR A 1 100 ? -13.521 -0.015 -14.662 1.00 94.94 100 TYR A O 1
ATOM 758 N N . TRP A 1 101 ? -11.860 1.286 -13.911 1.00 93.56 101 TRP A N 1
ATOM 759 C CA . TRP A 1 101 ? -11.000 0.152 -13.554 1.00 93.56 101 TRP A CA 1
ATOM 760 C C . TRP A 1 101 ? -11.605 -0.671 -12.422 1.00 93.56 101 TRP A C 1
ATOM 762 O O . TRP A 1 101 ? -11.650 -1.898 -12.535 1.00 93.56 101 TRP A O 1
ATOM 772 N N . LEU A 1 102 ? -12.142 -0.019 -11.385 1.00 96.00 102 LEU A N 1
ATOM 773 C CA . LEU A 1 102 ? -12.859 -0.713 -10.317 1.00 96.00 102 LEU A CA 1
ATOM 774 C C . LEU A 1 102 ? -14.060 -1.491 -10.872 1.00 96.00 102 LEU A C 1
ATOM 776 O O . LEU A 1 102 ? -14.223 -2.670 -10.567 1.00 96.00 102 LEU A O 1
ATOM 780 N N . TYR A 1 103 ? -14.861 -0.878 -11.746 1.00 96.56 103 TYR A N 1
ATOM 781 C CA . TYR A 1 103 ? -15.972 -1.559 -12.412 1.00 96.56 103 TYR A CA 1
ATOM 782 C C . TYR A 1 103 ? -15.520 -2.824 -13.158 1.00 96.56 103 TYR A C 1
ATOM 784 O O . TYR A 1 103 ? -16.142 -3.879 -13.025 1.00 96.56 103 TYR A O 1
ATOM 792 N N . LEU A 1 104 ? -14.416 -2.757 -13.910 1.00 96.69 104 LEU A N 1
ATOM 793 C CA . LEU A 1 104 ? -13.868 -3.923 -14.606 1.00 96.69 104 LEU A CA 1
ATOM 794 C C . LEU A 1 104 ? -13.407 -5.013 -13.635 1.00 96.69 104 LEU A C 1
ATOM 796 O O . LEU A 1 104 ? -13.652 -6.190 -13.893 1.00 96.69 104 LEU A O 1
ATOM 800 N N . VAL A 1 105 ? -12.761 -4.646 -12.528 1.00 96.31 105 VAL A N 1
ATOM 801 C CA . VAL A 1 105 ? -12.380 -5.600 -11.479 1.00 96.31 105 VAL A CA 1
ATOM 802 C C . VAL A 1 105 ? -13.625 -6.313 -10.952 1.00 96.31 105 VAL A C 1
ATOM 804 O O . VAL A 1 105 ? -13.702 -7.537 -11.045 1.00 96.31 105 VAL A O 1
ATOM 807 N N . LEU A 1 106 ? -14.646 -5.566 -10.526 1.00 96.38 106 LEU A N 1
ATOM 808 C CA . LEU A 1 106 ? -15.888 -6.126 -9.978 1.00 96.38 106 LEU A CA 1
ATOM 809 C C . LEU A 1 106 ? -16.625 -7.060 -10.958 1.00 96.38 106 LEU A C 1
ATOM 811 O O . LEU A 1 106 ? -17.353 -7.953 -10.532 1.00 96.38 106 LEU A O 1
ATOM 815 N N . LEU A 1 107 ? -16.432 -6.890 -12.271 1.00 96.44 107 LEU A N 1
ATOM 816 C CA . LEU A 1 107 ? -16.991 -7.785 -13.289 1.00 96.44 107 LEU A CA 1
ATOM 817 C C . LEU A 1 107 ? -16.197 -9.080 -13.513 1.00 96.44 107 LEU A C 1
ATOM 819 O O . LEU A 1 107 ? -16.779 -10.071 -13.962 1.00 96.44 107 LEU A O 1
ATOM 823 N N . TYR A 1 108 ? -14.876 -9.061 -13.319 1.00 96.50 108 TYR A N 1
ATOM 824 C CA . TYR A 1 108 ? -13.978 -10.103 -13.838 1.00 96.50 108 TYR A CA 1
ATOM 825 C C . TYR A 1 108 ? -13.174 -10.865 -12.783 1.00 96.50 108 TYR A C 1
ATOM 827 O O . TYR A 1 108 ? -12.508 -11.830 -13.156 1.00 96.50 108 TYR A O 1
ATOM 835 N N . THR A 1 109 ? -13.239 -10.479 -11.510 1.00 95.06 109 THR A N 1
ATOM 836 C CA . THR A 1 109 ? -12.610 -11.197 -10.391 1.00 95.06 109 THR A CA 1
ATOM 837 C C . THR A 1 109 ? -13.630 -11.510 -9.304 1.00 95.06 109 THR A C 1
ATOM 839 O O . THR A 1 109 ? -14.665 -10.850 -9.195 1.00 95.06 109 THR A O 1
ATOM 842 N N . ARG A 1 110 ? -13.334 -12.523 -8.488 1.00 93.94 110 ARG A N 1
ATOM 843 C CA . ARG A 1 110 ? -14.051 -12.760 -7.225 1.00 93.94 110 ARG A CA 1
ATOM 844 C C . ARG A 1 110 ? -13.250 -12.305 -6.013 1.00 93.94 110 ARG A C 1
ATOM 846 O O . ARG A 1 110 ? -13.839 -12.112 -4.958 1.00 93.94 110 ARG A O 1
ATOM 853 N N . LYS A 1 111 ? -11.935 -12.144 -6.156 1.00 96.00 111 LYS A N 1
ATOM 854 C CA . LYS A 1 111 ? -11.039 -11.704 -5.080 1.00 96.00 111 LYS A CA 1
ATOM 855 C C . LYS A 1 111 ? -11.290 -10.244 -4.691 1.00 96.00 111 LYS A C 1
ATOM 857 O O . LYS A 1 111 ? -11.694 -9.469 -5.564 1.00 96.00 111 LYS A O 1
ATOM 862 N N . PRO A 1 112 ? -11.003 -9.858 -3.434 1.00 96.50 112 PRO A N 1
ATOM 863 C CA . PRO A 1 112 ? -11.028 -8.463 -3.021 1.00 96.50 112 PRO A CA 1
ATOM 864 C C . PRO A 1 112 ? -10.027 -7.621 -3.815 1.00 96.50 112 PRO A C 1
ATOM 866 O O . PRO A 1 112 ? -9.085 -8.147 -4.419 1.00 96.50 112 PRO A O 1
ATOM 869 N N . VAL A 1 113 ? -10.246 -6.306 -3.804 1.00 95.81 113 VAL A N 1
ATOM 870 C CA . VAL A 1 113 ? -9.485 -5.347 -4.609 1.00 95.81 113 VAL A CA 1
ATOM 871 C C . VAL A 1 113 ? -8.751 -4.301 -3.775 1.00 95.81 113 VAL A C 1
ATOM 873 O O . VAL A 1 113 ? -9.348 -3.653 -2.919 1.00 95.81 113 VAL A O 1
ATOM 876 N N . VAL A 1 114 ? -7.480 -4.084 -4.100 1.00 93.19 114 VAL A N 1
ATOM 877 C CA . VAL A 1 114 ? -6.720 -2.881 -3.744 1.00 93.19 114 VAL A CA 1
ATOM 878 C C . VAL A 1 114 ? -6.918 -1.842 -4.851 1.00 93.19 114 VAL A C 1
ATOM 880 O O . VAL A 1 114 ? -6.672 -2.101 -6.033 1.00 93.19 114 VAL A O 1
ATOM 883 N N . THR A 1 115 ? -7.464 -0.681 -4.507 1.00 93.69 115 THR A N 1
ATOM 884 C CA . THR A 1 115 ? -7.823 0.369 -5.474 1.00 93.69 115 THR A CA 1
ATOM 885 C C . THR A 1 115 ? -7.438 1.742 -4.944 1.00 93.69 115 THR A C 1
ATOM 887 O O . THR A 1 115 ? -7.143 1.889 -3.772 1.00 93.69 115 THR A O 1
ATOM 890 N N . GLY A 1 116 ? -7.478 2.777 -5.778 1.00 88.06 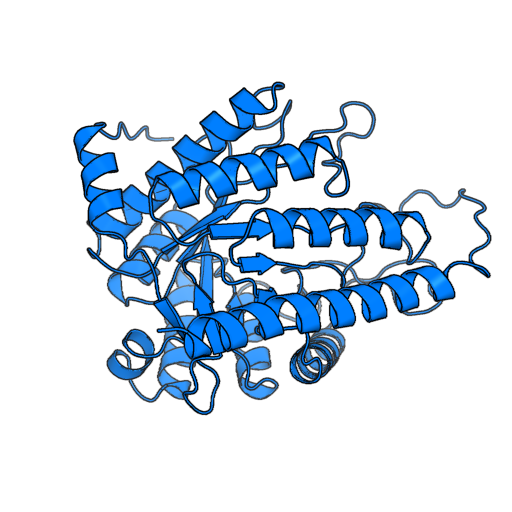116 GLY A N 1
ATOM 891 C CA . GLY A 1 116 ? -7.338 4.167 -5.339 1.00 88.06 116 GLY A CA 1
ATOM 892 C C . GLY A 1 116 ? -8.353 5.064 -6.035 1.00 88.06 116 GLY A C 1
ATOM 893 O O . GLY A 1 116 ? -8.769 4.772 -7.157 1.00 88.06 116 GLY A O 1
ATOM 894 N N . ALA A 1 117 ? -8.750 6.147 -5.369 1.00 85.38 117 ALA A N 1
ATOM 895 C CA . ALA A 1 117 ? -9.545 7.213 -5.973 1.00 85.38 117 ALA A CA 1
ATOM 896 C C . ALA A 1 117 ? -8.634 8.406 -6.280 1.00 85.38 117 ALA A C 1
ATOM 898 O O . ALA A 1 117 ? -7.861 8.844 -5.424 1.00 85.38 117 ALA A O 1
ATOM 899 N N . PHE A 1 118 ? -8.724 8.934 -7.500 1.00 81.38 118 PHE A N 1
ATOM 900 C CA . PHE A 1 118 ? -7.840 10.009 -7.971 1.00 81.38 118 PHE A CA 1
ATOM 901 C C . PHE A 1 118 ? -8.533 11.376 -8.005 1.00 81.38 118 PHE A C 1
ATOM 903 O O . PHE A 1 118 ? -7.887 12.388 -8.283 1.00 81.38 118 PHE A O 1
ATOM 910 N N . ALA A 1 119 ? -9.826 11.417 -7.687 1.00 82.31 119 ALA A N 1
ATOM 911 C CA . ALA A 1 119 ? -10.620 12.626 -7.555 1.00 82.31 119 ALA A CA 1
ATOM 912 C C . ALA A 1 119 ? -11.603 12.490 -6.382 1.00 82.31 119 ALA A C 1
ATOM 914 O O . ALA A 1 119 ? -12.016 11.385 -6.032 1.00 82.31 119 ALA A O 1
ATOM 915 N N . VAL A 1 120 ? -11.993 13.622 -5.790 1.00 79.50 120 VAL A N 1
ATOM 916 C CA . VAL A 1 120 ? -12.992 13.647 -4.703 1.00 79.50 120 VAL A CA 1
ATOM 917 C C . VAL A 1 120 ? -14.352 13.192 -5.238 1.00 79.50 120 VAL A C 1
ATOM 919 O O . VAL A 1 120 ? -15.098 12.462 -4.595 1.00 79.50 120 VAL A O 1
ATOM 922 N N . GLU A 1 121 ? -14.670 13.592 -6.466 1.00 86.31 121 GLU A N 1
ATOM 923 C CA . GLU A 1 121 ? -15.962 13.353 -7.097 1.00 86.31 121 GLU A CA 1
ATOM 924 C C . GLU A 1 121 ? -16.182 11.881 -7.477 1.00 86.31 121 GLU A C 1
ATOM 926 O O . GLU A 1 121 ? -17.328 11.426 -7.552 1.00 86.31 121 GLU A O 1
ATOM 931 N N . THR A 1 122 ? -15.108 11.126 -7.729 1.00 89.62 122 THR A N 1
ATOM 932 C CA . THR A 1 122 ? -15.198 9.728 -8.173 1.00 89.62 122 THR A CA 1
ATOM 933 C C . THR A 1 122 ? -15.363 8.763 -7.004 1.00 89.62 122 THR A C 1
ATOM 935 O O . THR A 1 122 ? -16.049 7.750 -7.166 1.00 89.62 122 THR A O 1
ATOM 938 N N . TRP A 1 123 ? -14.848 9.098 -5.813 1.00 94.50 123 TRP A N 1
ATOM 939 C CA . TRP A 1 123 ? -14.896 8.223 -4.638 1.00 94.50 123 TRP A CA 1
ATOM 940 C C . TRP A 1 123 ? -16.325 7.795 -4.276 1.00 94.50 123 TRP A C 1
ATOM 942 O O . TRP A 1 123 ? -16.599 6.602 -4.139 1.00 94.50 123 TRP A O 1
ATOM 952 N N . GLY A 1 124 ? -17.273 8.739 -4.228 1.00 95.00 124 GLY A N 1
ATOM 953 C CA . GLY A 1 124 ? -18.675 8.429 -3.923 1.00 95.00 124 GLY A CA 1
ATOM 954 C C . GLY A 1 124 ? -19.298 7.437 -4.913 1.00 95.00 124 GLY A C 1
ATOM 955 O O . GLY A 1 124 ? -19.992 6.507 -4.511 1.00 95.00 124 GLY A O 1
ATOM 956 N N . THR A 1 125 ? -18.969 7.564 -6.203 1.00 96.31 125 THR A N 1
ATOM 957 C CA . THR A 1 125 ? -19.437 6.624 -7.237 1.00 96.31 125 THR A CA 1
ATOM 958 C C . THR A 1 125 ? -18.774 5.251 -7.089 1.00 96.31 125 THR A C 1
ATOM 960 O O . THR A 1 125 ? -19.426 4.224 -7.270 1.00 96.31 125 THR A O 1
ATOM 963 N N . MET A 1 126 ? -17.486 5.206 -6.738 1.00 97.31 126 MET A N 1
ATOM 964 C CA . MET A 1 126 ? -16.773 3.954 -6.465 1.00 97.31 126 MET A CA 1
ATOM 965 C C . MET A 1 126 ? -17.373 3.220 -5.263 1.00 97.31 126 MET A C 1
ATOM 967 O O . MET A 1 126 ? -17.596 2.010 -5.337 1.00 97.31 126 MET A O 1
ATOM 971 N N . LYS A 1 127 ? -17.714 3.948 -4.192 1.00 97.00 127 LYS A N 1
ATOM 972 C CA . LYS A 1 127 ? -18.461 3.401 -3.054 1.00 97.00 127 LYS A CA 1
ATOM 973 C C . LYS A 1 127 ? -19.808 2.836 -3.506 1.00 97.00 127 LYS A C 1
ATOM 975 O O . LYS A 1 127 ? -20.122 1.704 -3.157 1.00 97.00 127 LYS A O 1
ATOM 980 N N . ASP A 1 128 ? -20.575 3.563 -4.316 1.00 97.56 128 ASP A N 1
ATOM 981 C CA . ASP A 1 128 ? -21.881 3.092 -4.800 1.00 97.56 128 ASP A CA 1
ATOM 982 C C . ASP A 1 128 ? -21.773 1.791 -5.619 1.00 97.56 128 ASP A C 1
ATOM 984 O O . ASP A 1 128 ? -22.626 0.909 -5.491 1.00 97.56 128 ASP A O 1
ATOM 988 N N . LEU A 1 129 ? -20.704 1.619 -6.410 1.00 97.56 129 LEU A N 1
ATOM 989 C CA . LEU A 1 129 ? -20.412 0.352 -7.094 1.00 97.56 129 LEU A CA 1
ATOM 990 C C . LEU A 1 129 ? -20.164 -0.790 -6.098 1.00 97.56 129 LEU A C 1
ATOM 992 O O . LEU A 1 129 ? -20.708 -1.882 -6.270 1.00 97.56 129 LEU A O 1
ATOM 996 N N . LEU A 1 130 ? -19.375 -0.542 -5.051 1.00 97.44 130 LEU A N 1
ATOM 997 C CA . LEU A 1 130 ? -19.094 -1.529 -4.003 1.00 97.44 130 LEU A CA 1
ATOM 998 C C . LEU A 1 130 ? -20.354 -1.886 -3.208 1.00 97.44 130 LEU A C 1
ATOM 1000 O O . LEU A 1 130 ? -20.620 -3.062 -2.974 1.00 97.44 130 LEU A O 1
ATOM 1004 N N . VAL A 1 131 ? -21.174 -0.893 -2.860 1.00 98.00 131 VAL A N 1
ATOM 1005 C CA . VAL A 1 131 ? -22.466 -1.077 -2.183 1.00 98.00 131 VAL A CA 1
ATOM 1006 C C . VAL A 1 131 ? -23.421 -1.894 -3.046 1.00 98.00 131 VAL A C 1
ATOM 1008 O O . VAL A 1 131 ? -24.100 -2.779 -2.531 1.00 98.00 131 VAL A O 1
ATOM 1011 N N . ALA A 1 132 ? -23.459 -1.652 -4.358 1.00 97.19 132 ALA A N 1
ATOM 1012 C CA . ALA A 1 132 ? -24.292 -2.429 -5.271 1.00 97.19 132 ALA A CA 1
ATOM 1013 C C . ALA A 1 132 ? -23.892 -3.915 -5.310 1.00 97.19 132 ALA A C 1
ATOM 1015 O O . ALA A 1 132 ? -24.765 -4.774 -5.447 1.00 97.19 132 ALA A O 1
ATOM 1016 N N . VAL A 1 133 ? -22.598 -4.223 -5.169 1.00 95.50 133 VAL A N 1
ATOM 1017 C CA . VAL A 1 133 ? -22.088 -5.603 -5.092 1.00 95.50 133 VAL A CA 1
ATOM 1018 C C . VAL A 1 133 ? -22.341 -6.219 -3.712 1.00 95.50 133 VAL A C 1
ATOM 1020 O O . VAL A 1 133 ? -22.795 -7.359 -3.635 1.00 95.50 133 VAL A O 1
ATOM 1023 N N . ALA A 1 134 ? -22.099 -5.473 -2.632 1.00 95.75 134 ALA A N 1
ATOM 1024 C CA . ALA A 1 134 ? -22.290 -5.936 -1.255 1.00 95.75 134 ALA A CA 1
ATOM 1025 C C . ALA A 1 134 ? -23.774 -6.066 -0.853 1.00 95.75 134 ALA A C 1
ATOM 1027 O O . ALA A 1 134 ? -24.123 -6.861 0.018 1.00 95.75 134 ALA A O 1
ATOM 1028 N N . GLY A 1 135 ? -24.658 -5.291 -1.487 1.00 96.31 135 GLY A N 1
ATOM 1029 C CA . GLY A 1 135 ? -26.106 -5.268 -1.269 1.00 96.31 135 GLY A CA 1
ATOM 1030 C C . GLY A 1 135 ? -26.603 -4.135 -0.362 1.00 96.31 135 GLY A C 1
ATOM 1031 O O . GLY A 1 135 ? -27.762 -3.736 -0.489 1.00 96.31 135 GLY A O 1
ATOM 1032 N N . SER A 1 136 ? -25.760 -3.593 0.521 1.00 97.62 136 SER A N 1
ATOM 1033 C CA . SER A 1 136 ? -26.039 -2.383 1.309 1.00 97.62 136 SER A CA 1
ATOM 1034 C C . SER A 1 136 ? -24.748 -1.756 1.851 1.00 97.62 136 SER A C 1
ATOM 1036 O O . SER A 1 136 ? -23.683 -2.376 1.793 1.00 97.62 136 SER A O 1
ATOM 1038 N N . GLU A 1 137 ? -24.830 -0.531 2.384 1.00 97.50 137 GLU A N 1
ATOM 1039 C CA . GLU A 1 137 ? -23.684 0.115 3.044 1.00 97.50 137 GLU A CA 1
ATOM 1040 C C . GLU A 1 137 ? -23.248 -0.658 4.295 1.00 97.50 137 GLU A C 1
ATOM 1042 O O . GLU A 1 137 ? -22.056 -0.840 4.526 1.00 97.50 137 GLU A O 1
ATOM 1047 N N . GLU A 1 138 ? -24.200 -1.184 5.070 1.00 97.81 138 GLU A N 1
ATOM 1048 C CA . GLU A 1 138 ? -23.910 -1.982 6.263 1.00 97.81 138 GLU A CA 1
ATOM 1049 C C . GLU A 1 138 ? -23.214 -3.297 5.904 1.00 97.81 138 GLU A C 1
ATOM 1051 O O . GLU A 1 138 ? -22.268 -3.693 6.581 1.00 97.81 138 GLU A O 1
ATOM 1056 N N . ALA A 1 139 ? -23.647 -3.952 4.821 1.00 97.44 139 ALA A N 1
ATOM 1057 C CA . ALA A 1 139 ? -23.014 -5.174 4.338 1.00 97.44 139 ALA A CA 1
ATOM 1058 C C . ALA A 1 139 ? -21.572 -4.917 3.875 1.00 97.44 139 ALA A C 1
ATOM 1060 O O . ALA A 1 139 ? -20.684 -5.708 4.193 1.00 97.44 139 ALA A O 1
ATOM 1061 N N . LEU A 1 140 ? -21.328 -3.797 3.181 1.00 97.62 140 LEU A N 1
ATOM 1062 C CA . LEU A 1 140 ? -19.982 -3.387 2.775 1.00 97.62 140 LEU A CA 1
ATOM 1063 C C . LEU A 1 140 ? -19.092 -3.081 3.989 1.00 97.62 140 LEU A C 1
ATOM 1065 O O . LEU A 1 140 ? -17.941 -3.504 4.017 1.00 97.62 140 LEU A O 1
ATOM 1069 N N . ALA A 1 141 ? -19.622 -2.385 4.998 1.00 97.31 141 ALA A N 1
ATOM 1070 C CA . ALA A 1 141 ? -18.887 -2.053 6.217 1.00 97.31 141 ALA A CA 1
ATOM 1071 C C . ALA A 1 141 ? -18.578 -3.285 7.091 1.00 97.31 141 ALA A C 1
ATOM 1073 O O . ALA A 1 141 ? -17.537 -3.332 7.746 1.00 97.31 141 ALA A O 1
ATOM 1074 N N . GLU A 1 142 ? -19.468 -4.285 7.128 1.00 97.44 142 GLU A N 1
ATOM 1075 C CA . GLU A 1 142 ? -19.244 -5.542 7.858 1.00 97.44 142 GLU A CA 1
ATOM 1076 C C . GLU A 1 142 ? -18.260 -6.462 7.119 1.00 97.44 142 GLU A C 1
ATOM 1078 O O . GLU A 1 142 ? -17.437 -7.134 7.747 1.00 97.44 142 GLU A O 1
ATOM 1083 N N . ARG A 1 143 ? -18.354 -6.508 5.783 1.00 97.62 143 ARG A N 1
ATOM 1084 C CA . ARG A 1 143 ? -17.584 -7.414 4.923 1.00 97.62 143 ARG A CA 1
ATOM 1085 C C . ARG A 1 143 ? -16.983 -6.667 3.735 1.00 97.62 143 ARG A C 1
ATOM 1087 O O . ARG A 1 143 ? -17.441 -6.844 2.603 1.00 97.62 143 ARG A O 1
ATOM 1094 N N . PRO A 1 144 ? -15.959 -5.835 3.969 1.00 97.62 144 PRO A N 1
ATOM 1095 C CA . PRO A 1 144 ? -15.372 -5.038 2.907 1.00 97.62 144 PRO A CA 1
ATOM 1096 C C . PRO A 1 144 ? -14.714 -5.935 1.860 1.00 97.62 144 PRO A C 1
ATOM 1098 O O . PRO A 1 144 ? -13.940 -6.834 2.182 1.00 97.62 144 PRO A O 1
ATOM 1101 N N . THR A 1 145 ? -15.008 -5.670 0.591 1.00 96.94 145 THR A N 1
ATOM 1102 C CA . THR A 1 145 ? -14.409 -6.366 -0.560 1.00 96.94 145 THR A CA 1
ATOM 1103 C C . THR A 1 145 ? -13.330 -5.528 -1.245 1.00 96.94 145 THR A C 1
ATOM 1105 O O . THR A 1 145 ? -12.782 -5.932 -2.269 1.00 96.94 145 THR A O 1
ATOM 1108 N N . ALA A 1 146 ? -13.054 -4.334 -0.722 1.00 97.00 146 ALA A N 1
ATOM 1109 C CA . ALA A 1 146 ? -12.088 -3.400 -1.269 1.00 97.00 146 ALA A CA 1
ATOM 1110 C C . ALA A 1 146 ? -11.357 -2.648 -0.157 1.00 97.00 146 ALA A C 1
ATOM 1112 O O . ALA A 1 146 ? -11.917 -2.430 0.920 1.00 97.00 146 ALA A O 1
ATOM 1113 N N . ILE A 1 147 ? -10.138 -2.222 -0.462 1.00 96.38 147 ILE A N 1
ATOM 1114 C CA . ILE A 1 147 ? -9.335 -1.292 0.328 1.00 96.38 147 ILE A CA 1
ATOM 1115 C C . ILE A 1 147 ? -8.835 -0.173 -0.586 1.00 96.38 147 ILE A C 1
ATOM 1117 O O . ILE A 1 147 ? -8.560 -0.411 -1.766 1.00 96.38 147 ILE A O 1
ATOM 1121 N N . PHE A 1 148 ? -8.779 1.048 -0.055 1.00 96.81 148 PHE A N 1
ATOM 1122 C CA . PHE A 1 148 ? -8.377 2.230 -0.810 1.00 96.81 148 PHE A CA 1
ATOM 1123 C C . PHE A 1 148 ? -6.980 2.705 -0.418 1.00 96.81 148 PHE A C 1
ATOM 1125 O O . PHE A 1 148 ? -6.769 3.112 0.723 1.00 96.81 148 PHE A O 1
ATOM 1132 N N . ASP A 1 149 ? -6.071 2.741 -1.385 1.00 93.38 149 ASP A N 1
ATOM 1133 C CA . ASP A 1 149 ? -4.764 3.374 -1.272 1.00 93.38 149 ASP A CA 1
ATOM 1134 C C . ASP A 1 149 ? -4.938 4.887 -1.157 1.00 93.38 149 ASP A C 1
ATOM 1136 O O . ASP A 1 149 ? -5.512 5.550 -2.031 1.00 93.38 149 ASP A O 1
ATOM 1140 N N . VAL A 1 150 ? -4.404 5.449 -0.077 1.00 94.19 150 VAL A N 1
ATOM 1141 C CA . VAL A 1 150 ? -4.400 6.884 0.170 1.00 94.19 150 VAL A CA 1
ATOM 1142 C C . VAL A 1 150 ? -2.987 7.353 0.497 1.00 94.19 150 VAL A C 1
ATOM 1144 O O . VAL A 1 150 ? -2.415 7.068 1.552 1.00 94.19 150 VAL A O 1
ATOM 1147 N N . CYS A 1 151 ? -2.417 8.123 -0.424 1.00 89.12 151 CYS A N 1
ATOM 1148 C CA . CYS A 1 151 ? -1.034 8.570 -0.341 1.00 89.12 151 CYS A CA 1
ATOM 1149 C C . CYS A 1 151 ? -0.929 9.971 0.283 1.00 89.12 151 CYS A C 1
ATOM 1151 O O . CYS A 1 151 ? -1.358 10.943 -0.349 1.00 89.12 151 CYS A O 1
ATOM 1153 N N . PRO A 1 152 ? -0.279 10.159 1.447 1.00 92.06 152 PRO A N 1
ATOM 1154 C CA . PRO A 1 152 ? 0.316 11.457 1.733 1.00 92.06 152 PRO A CA 1
ATOM 1155 C C . PRO A 1 152 ? 1.362 11.788 0.657 1.00 92.06 152 PRO A C 1
ATOM 1157 O O . PRO A 1 152 ? 1.939 10.906 0.026 1.00 92.06 152 PRO A O 1
ATOM 1160 N N . SER A 1 153 ? 1.627 13.073 0.452 1.00 91.56 153 SER A N 1
ATOM 1161 C CA . SER A 1 153 ? 2.673 13.575 -0.439 1.00 91.56 153 SER A CA 1
ATOM 1162 C C . SER A 1 153 ? 3.903 13.977 0.380 1.00 91.56 153 SER A C 1
ATOM 1164 O O . SER A 1 153 ? 3.880 15.003 1.065 1.00 91.56 153 SER A O 1
ATOM 1166 N N . PRO A 1 154 ? 5.000 13.212 0.334 1.00 90.12 154 PRO A N 1
ATOM 1167 C CA . PRO A 1 154 ? 6.226 13.600 1.008 1.00 90.12 154 PRO A CA 1
ATOM 1168 C C . PRO A 1 154 ? 6.815 14.908 0.445 1.00 90.12 154 PRO A C 1
ATOM 1170 O O . PRO A 1 154 ? 6.814 15.107 -0.774 1.00 90.12 154 PRO A O 1
ATOM 1173 N N . PRO A 1 155 ? 7.391 15.780 1.292 1.00 94.50 155 PRO A N 1
ATOM 1174 C CA . PRO A 1 155 ? 7.492 15.641 2.743 1.00 94.50 155 PRO A CA 1
ATOM 1175 C C . PRO A 1 155 ? 6.261 16.186 3.487 1.00 94.50 155 PRO A C 1
ATOM 1177 O O . PRO A 1 155 ? 5.976 17.384 3.420 1.00 94.50 155 PRO A O 1
ATOM 1180 N N . LEU A 1 156 ? 5.615 15.335 4.297 1.00 94.88 156 LEU A N 1
ATOM 1181 C CA . LEU A 1 156 ? 4.634 15.732 5.326 1.00 94.88 156 LEU A CA 1
ATOM 1182 C C . LEU A 1 156 ? 3.455 16.583 4.815 1.00 94.88 156 LEU A C 1
ATOM 1184 O O . LEU A 1 156 ? 3.011 17.511 5.500 1.00 94.88 156 LEU A O 1
ATOM 1188 N N . LEU A 1 157 ? 2.946 16.289 3.619 1.00 96.06 157 LEU A N 1
ATOM 1189 C CA . LEU A 1 157 ? 1.853 17.035 3.007 1.00 96.06 157 LEU A CA 1
ATOM 1190 C C . LEU A 1 157 ? 0.669 16.126 2.687 1.00 96.06 157 LEU A C 1
ATOM 1192 O O . LEU A 1 157 ? 0.828 14.985 2.272 1.00 96.06 157 LEU A O 1
ATOM 1196 N N . TRP A 1 158 ? -0.528 16.676 2.839 1.00 96.06 158 TRP A N 1
ATOM 1197 C CA . TRP A 1 158 ? -1.760 16.078 2.354 1.00 96.06 158 TRP A CA 1
ATOM 1198 C C . TRP A 1 158 ? -2.405 17.017 1.342 1.00 96.06 158 TRP A C 1
ATOM 1200 O O . TRP A 1 158 ? -2.457 18.233 1.558 1.00 96.06 158 TRP A O 1
ATOM 1210 N N . SER A 1 159 ? -2.863 16.456 0.227 1.00 93.88 159 SER A N 1
ATOM 1211 C CA . SER A 1 159 ? -3.717 17.171 -0.719 1.00 93.88 159 SER A CA 1
ATOM 1212 C C . SER A 1 159 ? -5.170 17.140 -0.242 1.00 93.88 159 SER A C 1
ATOM 1214 O O . SER A 1 159 ? -5.535 16.292 0.572 1.00 93.88 159 SER A O 1
ATOM 1216 N N . GLU A 1 160 ? -5.999 18.044 -0.766 1.00 93.06 160 GLU A N 1
ATOM 1217 C CA . GLU A 1 160 ? -7.450 18.026 -0.535 1.00 93.06 160 GLU A CA 1
ATOM 1218 C C . GLU A 1 160 ? -8.045 16.668 -0.924 1.00 93.06 160 GLU A C 1
ATOM 1220 O O . GLU A 1 160 ? -8.668 16.026 -0.090 1.00 93.06 160 GLU A O 1
ATOM 1225 N N . ILE A 1 161 ? -7.711 16.169 -2.120 1.00 90.88 161 ILE A N 1
ATOM 1226 C CA . ILE A 1 161 ? -8.179 14.875 -2.640 1.00 90.88 161 ILE A CA 1
ATOM 1227 C C . ILE A 1 161 ? -7.856 13.733 -1.670 1.00 90.88 161 ILE A C 1
ATOM 1229 O O . ILE A 1 161 ? -8.731 12.981 -1.261 1.00 90.88 161 ILE A O 1
ATOM 1233 N N . THR A 1 162 ? -6.594 13.618 -1.259 1.00 92.56 162 THR A N 1
ATOM 1234 C CA . THR A 1 162 ? -6.144 12.526 -0.381 1.00 92.56 162 THR A CA 1
ATOM 1235 C C . THR A 1 162 ? -6.710 12.641 1.034 1.00 92.56 162 THR A C 1
ATOM 1237 O O . THR A 1 162 ? -6.941 11.623 1.673 1.00 92.56 162 THR A O 1
ATOM 1240 N N . CYS A 1 163 ? -6.934 13.862 1.535 1.00 95.38 163 CYS A N 1
ATOM 1241 C CA . CYS A 1 163 ? -7.593 14.065 2.825 1.00 95.38 163 CYS A CA 1
ATOM 1242 C C . CYS A 1 163 ? -9.060 13.642 2.768 1.00 95.38 163 CYS A C 1
ATOM 1244 O O . CYS A 1 163 ? -9.478 12.866 3.619 1.00 95.38 163 CYS A O 1
ATOM 1246 N N . GLU A 1 164 ? -9.820 14.138 1.789 1.00 96.06 164 GLU A N 1
ATOM 1247 C CA . GLU A 1 164 ? -11.245 13.818 1.630 1.00 96.06 164 GLU A CA 1
ATOM 1248 C C . GLU A 1 164 ? -11.441 12.312 1.446 1.00 96.06 164 GLU A C 1
ATOM 1250 O O . GLU A 1 164 ? -12.156 11.705 2.235 1.00 96.06 164 GLU A O 1
ATOM 1255 N N . ASN A 1 165 ? -10.680 11.668 0.551 1.00 95.38 165 ASN A N 1
ATOM 1256 C CA . ASN A 1 165 ? -10.752 10.215 0.361 1.00 95.38 165 ASN A CA 1
ATOM 1257 C C . ASN A 1 165 ? -10.496 9.434 1.662 1.00 95.38 165 ASN A C 1
ATOM 1259 O O . ASN A 1 165 ? -11.158 8.430 1.919 1.00 95.38 165 ASN A O 1
ATOM 1263 N N . LEU A 1 166 ? -9.547 9.880 2.497 1.00 97.50 166 LEU A N 1
ATOM 1264 C CA . LEU A 1 166 ? -9.254 9.225 3.775 1.00 97.50 166 LEU A CA 1
ATOM 1265 C C . LEU A 1 166 ? -10.399 9.381 4.779 1.00 97.50 166 LEU A C 1
ATOM 1267 O O . LEU A 1 166 ? -10.715 8.441 5.509 1.00 97.50 166 LEU A O 1
ATOM 1271 N N . MET A 1 167 ? -10.993 10.574 4.834 1.00 98.19 167 MET A N 1
ATOM 1272 C CA . MET A 1 167 ? -12.129 10.871 5.704 1.00 98.19 167 MET A CA 1
ATOM 1273 C C . MET A 1 167 ? -13.377 10.105 5.253 1.00 98.19 167 MET A C 1
ATOM 1275 O O . MET A 1 167 ? -14.058 9.514 6.087 1.00 98.19 167 MET A O 1
ATOM 1279 N N . ASP A 1 168 ? -13.625 10.036 3.948 1.00 97.75 168 ASP A N 1
ATOM 1280 C CA . ASP A 1 168 ? -14.735 9.297 3.352 1.00 97.75 168 ASP A CA 1
ATOM 1281 C C . ASP A 1 168 ? -14.627 7.785 3.606 1.00 97.75 168 ASP A C 1
ATOM 1283 O O . ASP A 1 168 ? -15.605 7.152 4.024 1.00 97.75 168 ASP A O 1
ATOM 1287 N N . CYS A 1 169 ? -13.427 7.208 3.447 1.00 98.12 169 CYS A N 1
ATOM 1288 C CA . CYS A 1 169 ? -13.157 5.814 3.815 1.00 98.12 169 CYS A CA 1
ATOM 1289 C C . CYS A 1 169 ? -13.492 5.553 5.288 1.00 98.12 169 CYS A C 1
ATOM 1291 O O . CYS A 1 169 ? -14.243 4.622 5.593 1.00 98.12 169 CYS A O 1
ATOM 1293 N N . ALA A 1 170 ? -13.022 6.420 6.193 1.00 98.44 170 ALA A N 1
ATOM 1294 C CA . ALA A 1 170 ? -13.305 6.307 7.621 1.00 98.44 170 ALA A CA 1
ATOM 1295 C C . ALA A 1 170 ? -14.812 6.380 7.913 1.00 98.44 170 ALA A C 1
ATOM 1297 O O . ALA A 1 170 ? -15.362 5.487 8.560 1.00 98.44 170 ALA A O 1
ATOM 1298 N N . GLN A 1 171 ? -15.488 7.411 7.396 1.00 98.19 171 GLN A N 1
ATOM 1299 C CA . GLN A 1 171 ? -16.907 7.680 7.631 1.00 98.19 171 GLN A CA 1
ATOM 1300 C C . GLN A 1 171 ? -17.804 6.515 7.195 1.00 98.19 171 GLN A C 1
ATOM 1302 O O . GLN A 1 171 ? -18.790 6.206 7.865 1.00 98.19 171 GLN A O 1
ATOM 1307 N N . HIS A 1 172 ? -17.462 5.859 6.086 1.00 97.88 172 HIS A N 1
ATOM 1308 C CA . HIS A 1 172 ? -18.204 4.711 5.564 1.00 97.88 172 HIS A CA 1
ATOM 1309 C C . HIS A 1 172 ? -17.626 3.357 5.993 1.00 97.88 172 HIS A C 1
ATOM 1311 O O . HIS A 1 172 ? -18.135 2.317 5.576 1.00 97.88 172 HIS A O 1
ATOM 1317 N N . ARG A 1 173 ? -16.586 3.360 6.838 1.00 98.00 173 ARG A N 1
ATOM 1318 C CA . ARG A 1 173 ? -15.874 2.169 7.329 1.00 98.00 173 ARG A CA 1
ATOM 1319 C C . ARG A 1 173 ? -15.355 1.266 6.201 1.00 98.00 173 ARG A C 1
ATOM 1321 O O . ARG A 1 173 ? -15.190 0.063 6.398 1.00 98.00 173 ARG A O 1
ATOM 1328 N N . VAL A 1 174 ? -15.075 1.855 5.039 1.00 98.00 174 VAL A N 1
ATOM 1329 C CA . VAL A 1 174 ? -14.346 1.203 3.949 1.00 98.00 174 VAL A CA 1
ATOM 1330 C C . VAL A 1 174 ? -12.860 1.250 4.315 1.00 98.00 174 VAL A C 1
ATOM 1332 O O . VAL A 1 174 ? -12.368 2.333 4.628 1.00 98.00 174 VAL A O 1
ATOM 1335 N N . PRO A 1 175 ? -12.135 0.118 4.315 1.00 98.19 175 PRO A N 1
ATOM 1336 C CA . PRO A 1 175 ? -10.726 0.105 4.685 1.00 98.19 175 PRO A CA 1
ATOM 1337 C C . PRO A 1 175 ? -9.880 1.075 3.853 1.00 98.19 175 PRO A C 1
ATOM 1339 O O . PRO A 1 175 ? -10.022 1.139 2.629 1.00 98.19 175 PRO A O 1
ATOM 1342 N N . ALA A 1 176 ? -8.963 1.775 4.520 1.00 97.88 176 ALA A N 1
ATOM 1343 C CA . ALA A 1 176 ? -7.946 2.607 3.882 1.00 97.88 176 ALA A CA 1
ATOM 1344 C C . ALA A 1 176 ? -6.537 2.038 4.113 1.00 97.88 176 ALA A C 1
ATOM 1346 O O . ALA A 1 176 ? -6.211 1.581 5.208 1.00 97.88 176 ALA A O 1
ATOM 1347 N N . GLU A 1 177 ? -5.681 2.117 3.103 1.00 95.38 177 GLU A N 1
ATOM 1348 C CA . GLU A 1 177 ? -4.264 1.770 3.168 1.00 95.38 177 GLU A CA 1
ATOM 1349 C C . GLU A 1 177 ? -3.425 3.025 2.957 1.00 95.38 177 GLU A C 1
ATOM 1351 O O . GLU A 1 177 ? -3.551 3.725 1.953 1.00 95.38 177 GLU A O 1
ATOM 1356 N N . LEU A 1 178 ? -2.584 3.361 3.932 1.00 96.31 178 LEU A N 1
ATOM 1357 C CA . LEU A 1 178 ? -1.714 4.524 3.814 1.00 96.31 178 LEU A CA 1
ATOM 1358 C C . LEU A 1 178 ? -0.485 4.171 2.983 1.00 96.31 178 LEU A C 1
ATOM 1360 O O . LEU A 1 178 ? 0.239 3.241 3.320 1.00 96.31 178 LEU A O 1
ATOM 1364 N N . VAL A 1 179 ? -0.186 4.968 1.956 1.00 90.94 179 VAL A N 1
ATOM 1365 C CA . VAL A 1 179 ? 0.977 4.733 1.084 1.00 90.94 179 VAL A CA 1
ATOM 1366 C C . VAL A 1 179 ? 1.902 5.953 1.089 1.00 90.94 179 VAL A C 1
ATOM 1368 O O . VAL A 1 179 ? 1.907 6.782 0.181 1.00 90.94 179 VAL A O 1
ATOM 1371 N N . SER A 1 180 ? 2.690 6.094 2.159 1.00 93.25 180 SER A N 1
ATOM 1372 C CA . SER A 1 180 ? 3.758 7.103 2.262 1.00 93.25 180 SER A CA 1
ATOM 1373 C C . SER A 1 180 ? 5.002 6.666 1.474 1.00 93.25 180 SER A C 1
ATOM 1375 O O . SER A 1 180 ? 5.455 5.527 1.597 1.00 93.25 180 SER A O 1
ATOM 1377 N N . MET A 1 181 ? 5.574 7.566 0.662 1.00 91.06 181 MET A N 1
ATOM 1378 C CA . MET A 1 181 ? 6.688 7.252 -0.255 1.00 91.06 181 MET A CA 1
ATOM 1379 C C . MET A 1 181 ? 7.867 8.247 -0.193 1.00 91.06 181 MET A C 1
ATOM 1381 O O . MET A 1 181 ? 8.253 8.817 -1.221 1.00 91.06 181 MET A O 1
ATOM 1385 N N . PRO A 1 182 ? 8.446 8.555 0.983 1.00 93.62 182 PRO A N 1
ATOM 1386 C CA . PRO A 1 182 ? 9.619 9.416 1.038 1.00 93.62 182 PRO A CA 1
ATOM 1387 C C . PRO A 1 182 ? 10.791 8.768 0.296 1.00 93.62 182 PRO A C 1
ATOM 1389 O O . PRO A 1 182 ? 11.136 7.610 0.526 1.00 93.62 182 PRO A O 1
ATOM 1392 N N . LEU A 1 183 ? 11.425 9.547 -0.578 1.00 94.06 183 LEU A N 1
ATOM 1393 C CA . LEU A 1 183 ? 12.617 9.143 -1.309 1.00 94.06 183 LEU A CA 1
ATOM 1394 C C . LEU A 1 183 ? 13.854 9.598 -0.538 1.00 94.06 183 LEU A C 1
ATOM 1396 O O . LEU A 1 183 ? 14.102 10.805 -0.419 1.00 94.06 183 LEU A O 1
ATOM 1400 N N . ALA A 1 184 ? 14.622 8.648 -0.006 1.00 95.19 184 ALA A N 1
ATOM 1401 C CA . ALA A 1 184 ? 15.781 8.924 0.832 1.00 95.19 184 ALA A CA 1
ATOM 1402 C C . ALA A 1 184 ? 16.853 9.683 0.035 1.00 95.19 184 ALA A C 1
ATOM 1404 O O . ALA A 1 184 ? 17.531 9.115 -0.821 1.00 95.19 184 ALA A O 1
ATOM 1405 N N . GLY A 1 185 ? 17.002 10.980 0.325 1.00 92.50 185 GLY A N 1
ATOM 1406 C CA . GLY A 1 185 ? 17.925 11.881 -0.373 1.00 92.50 185 GLY A CA 1
ATOM 1407 C C . GLY A 1 185 ? 17.261 12.839 -1.365 1.00 92.50 185 GLY A C 1
ATOM 1408 O O . GLY A 1 185 ? 17.954 13.697 -1.908 1.00 92.50 185 GLY A O 1
ATOM 1409 N N . ALA A 1 186 ? 15.942 12.743 -1.557 1.00 93.38 186 ALA A N 1
ATOM 1410 C CA . ALA A 1 186 ? 15.154 13.665 -2.372 1.00 93.38 186 ALA A CA 1
ATOM 1411 C C . ALA A 1 186 ? 13.978 14.256 -1.575 1.00 93.38 186 ALA A C 1
ATOM 1413 O O . ALA A 1 186 ? 14.097 15.349 -1.022 1.00 93.38 186 ALA A O 1
ATOM 1414 N N . THR A 1 187 ? 12.850 13.546 -1.494 1.00 94.25 187 THR A N 1
ATOM 1415 C CA . THR A 1 187 ? 11.648 13.995 -0.762 1.00 94.25 187 THR A CA 1
ATOM 1416 C C . THR A 1 187 ? 11.660 13.604 0.718 1.00 94.25 187 THR A C 1
ATOM 1418 O O . THR A 1 187 ? 10.783 14.026 1.472 1.00 94.25 187 THR A O 1
ATOM 1421 N N . GLY A 1 188 ? 12.664 12.837 1.151 1.00 95.12 188 GLY A N 1
ATOM 1422 C CA . GLY A 1 188 ? 12.973 12.547 2.548 1.00 95.12 188 GLY A CA 1
ATOM 1423 C C . GLY A 1 188 ? 14.468 12.700 2.862 1.00 95.12 188 GLY A C 1
ATOM 1424 O O . GLY A 1 188 ? 15.287 12.940 1.966 1.00 95.12 188 GLY A O 1
ATOM 1425 N N . PRO A 1 189 ? 14.866 12.567 4.140 1.00 96.50 189 PRO A N 1
ATOM 1426 C CA . PRO A 1 189 ? 16.263 12.656 4.544 1.00 96.50 189 PRO A CA 1
ATOM 1427 C C . PRO A 1 189 ? 17.139 11.619 3.833 1.00 96.50 189 PRO A C 1
ATOM 1429 O O . PRO A 1 189 ? 16.727 10.486 3.618 1.00 96.50 189 PRO A O 1
ATOM 1432 N N . ALA A 1 190 ? 18.395 11.967 3.550 1.00 95.25 190 ALA A N 1
ATOM 1433 C CA . ALA A 1 190 ? 19.342 11.057 2.892 1.00 95.25 190 ALA A CA 1
ATOM 1434 C C . ALA A 1 190 ? 19.703 9.805 3.716 1.00 95.25 190 ALA A C 1
ATOM 1436 O O . ALA A 1 190 ? 20.310 8.876 3.193 1.00 95.25 190 ALA A O 1
ATOM 1437 N N . THR A 1 191 ? 19.375 9.772 5.010 1.00 96.56 191 THR A N 1
ATOM 1438 C CA . THR A 1 191 ? 19.606 8.604 5.864 1.00 96.56 191 THR A CA 1
ATOM 1439 C C . THR A 1 191 ? 18.381 7.694 5.869 1.00 96.56 191 THR A C 1
ATOM 1441 O O . THR A 1 191 ? 17.250 8.176 5.955 1.00 96.56 191 THR A O 1
ATOM 1444 N N . LEU A 1 192 ? 18.601 6.373 5.865 1.00 96.19 192 LEU A N 1
ATOM 1445 C CA . LEU A 1 192 ? 17.510 5.389 5.927 1.00 96.19 192 LEU A CA 1
ATOM 1446 C C . LEU A 1 192 ? 16.633 5.617 7.165 1.00 96.19 192 LEU A C 1
ATOM 1448 O O . LEU A 1 192 ? 15.422 5.758 7.053 1.00 96.19 192 LEU A O 1
ATOM 1452 N N . LEU A 1 193 ? 17.255 5.776 8.340 1.00 97.31 193 LEU A N 1
ATOM 1453 C CA . LEU A 1 193 ? 16.535 6.052 9.587 1.00 97.31 193 LEU A CA 1
ATOM 1454 C C . LEU A 1 193 ? 15.733 7.360 9.528 1.00 97.31 193 LEU A C 1
ATOM 1456 O O . LEU A 1 193 ? 14.616 7.414 10.031 1.00 97.31 193 LEU A O 1
ATOM 1460 N N . GLY A 1 194 ? 16.283 8.416 8.923 1.00 97.75 194 GLY A N 1
ATOM 1461 C CA . GLY A 1 194 ? 15.562 9.678 8.769 1.00 97.75 194 GLY A CA 1
ATOM 1462 C C . GLY A 1 194 ? 14.328 9.526 7.879 1.00 97.75 194 GLY A C 1
ATOM 1463 O O . GLY A 1 194 ? 13.284 10.093 8.191 1.00 97.75 194 GLY A O 1
ATOM 1464 N N . SER A 1 195 ? 14.430 8.715 6.824 1.00 97.00 195 SER A N 1
ATOM 1465 C CA . SER A 1 195 ? 13.296 8.379 5.956 1.00 97.00 195 SER A CA 1
ATOM 1466 C C . SER A 1 195 ? 12.239 7.546 6.680 1.00 97.00 195 SER A C 1
ATOM 1468 O O . SER A 1 195 ? 11.063 7.877 6.577 1.00 97.00 195 SER A O 1
ATOM 1470 N N . VAL A 1 196 ? 12.633 6.563 7.501 1.00 97.75 196 VAL A N 1
ATOM 1471 C CA . VAL A 1 196 ? 11.698 5.806 8.361 1.00 97.75 196 VAL A CA 1
ATOM 1472 C C . VAL A 1 196 ? 10.976 6.734 9.344 1.00 97.75 196 VAL A C 1
ATOM 1474 O O . VAL A 1 196 ? 9.766 6.627 9.522 1.00 97.75 196 VAL A O 1
ATOM 1477 N N . VAL A 1 197 ? 11.684 7.685 9.964 1.00 98.19 197 VAL A N 1
ATOM 1478 C CA . VAL A 1 197 ? 11.073 8.661 10.886 1.00 98.19 197 VAL A CA 1
ATOM 1479 C C . VAL A 1 197 ? 10.084 9.575 10.160 1.00 98.19 197 VAL A C 1
ATOM 1481 O O . VAL A 1 197 ? 9.006 9.842 10.693 1.00 98.19 197 VAL A O 1
ATOM 1484 N N . GLN A 1 198 ? 10.419 10.046 8.955 1.00 98.06 198 GLN A N 1
ATOM 1485 C CA . GLN A 1 198 ? 9.495 10.854 8.158 1.00 98.06 198 GLN A CA 1
ATOM 1486 C C . GLN A 1 198 ? 8.261 10.043 7.744 1.00 98.06 198 GLN A C 1
ATOM 1488 O O . GLN A 1 198 ? 7.147 10.502 7.977 1.00 98.06 198 GLN A O 1
ATOM 1493 N N . HIS A 1 199 ? 8.453 8.831 7.214 1.00 97.62 199 HIS A N 1
ATOM 1494 C CA . HIS A 1 199 ? 7.375 7.893 6.875 1.00 97.62 199 HIS A CA 1
ATOM 1495 C C . HIS A 1 199 ? 6.448 7.641 8.070 1.00 97.62 199 HIS A C 1
ATOM 1497 O O . HIS A 1 199 ? 5.228 7.734 7.948 1.00 97.62 199 HIS A O 1
ATOM 1503 N N . THR A 1 200 ? 7.028 7.432 9.255 1.00 97.81 200 THR A N 1
ATOM 1504 C CA . THR A 1 200 ? 6.281 7.245 10.506 1.00 97.81 200 THR A CA 1
ATOM 1505 C C . THR A 1 200 ? 5.428 8.470 10.833 1.00 97.81 200 THR A C 1
ATOM 1507 O O . THR A 1 200 ? 4.273 8.337 11.229 1.00 97.81 200 THR A O 1
ATOM 1510 N N . ALA A 1 201 ? 5.972 9.678 10.675 1.00 97.94 201 ALA A N 1
ATOM 1511 C CA . ALA A 1 201 ? 5.233 10.911 10.934 1.00 97.94 201 ALA A CA 1
ATOM 1512 C C . ALA A 1 201 ? 4.093 11.133 9.923 1.00 97.94 201 ALA A C 1
ATOM 1514 O O . ALA A 1 201 ? 3.006 11.562 10.313 1.00 97.94 201 ALA A O 1
ATOM 1515 N N . GLU A 1 202 ? 4.321 10.810 8.649 1.00 97.94 202 GLU A N 1
ATOM 1516 C CA . GLU A 1 202 ? 3.304 10.863 7.594 1.00 97.94 202 GLU A CA 1
ATOM 1517 C C . GLU A 1 202 ? 2.168 9.870 7.881 1.00 97.94 202 GLU A C 1
ATOM 1519 O O . GLU A 1 202 ? 1.004 10.273 7.925 1.00 97.94 202 GLU A O 1
ATOM 1524 N N . ASN A 1 203 ? 2.491 8.617 8.206 1.00 97.88 203 ASN A N 1
ATOM 1525 C CA . ASN A 1 203 ? 1.494 7.604 8.547 1.00 97.88 203 ASN A CA 1
ATOM 1526 C C . ASN A 1 203 ? 0.721 7.927 9.833 1.00 97.88 203 ASN A C 1
ATOM 1528 O O . ASN A 1 203 ? -0.505 7.861 9.842 1.00 97.88 203 ASN A O 1
ATOM 1532 N N . LEU A 1 204 ? 1.393 8.369 10.904 1.00 98.25 204 LEU A N 1
ATOM 1533 C CA . LEU A 1 204 ? 0.711 8.806 12.131 1.00 98.25 204 LEU A CA 1
ATOM 1534 C C . LEU A 1 204 ? -0.261 9.960 11.868 1.00 98.25 204 LEU A C 1
ATOM 1536 O O . LEU A 1 204 ? -1.313 10.032 12.507 1.00 98.25 204 LEU A O 1
ATOM 1540 N N . SER A 1 205 ? 0.070 10.861 10.938 1.00 98.19 205 SER A N 1
ATOM 1541 C CA . SER A 1 205 ? -0.847 11.932 10.549 1.00 98.19 205 SER A CA 1
ATOM 1542 C C . SER A 1 205 ? -2.091 11.391 9.838 1.00 98.19 205 SER A C 1
ATOM 1544 O O . SER A 1 205 ? -3.193 11.805 10.192 1.00 98.19 205 SER A O 1
ATOM 1546 N N . GLY A 1 206 ? -1.935 10.411 8.939 1.00 98.19 206 GLY A N 1
ATOM 1547 C CA . GLY A 1 206 ? -3.048 9.727 8.273 1.00 98.19 206 GLY A CA 1
ATOM 1548 C C . GLY A 1 206 ? -3.937 8.968 9.256 1.00 98.19 206 GLY A C 1
ATOM 1549 O O . GLY A 1 206 ? -5.141 9.204 9.302 1.00 98.19 206 GLY A O 1
ATOM 1550 N N . VAL A 1 207 ? -3.343 8.153 10.136 1.00 98.62 207 VAL A N 1
ATOM 1551 C CA . VAL A 1 207 ? -4.072 7.459 11.214 1.00 98.62 207 VAL A CA 1
ATOM 1552 C C . VAL A 1 207 ? -4.834 8.456 12.084 1.00 98.62 207 VAL A C 1
ATOM 1554 O O . VAL A 1 207 ? -5.994 8.229 12.411 1.00 98.62 207 VAL A O 1
ATOM 1557 N N . THR A 1 208 ? -4.223 9.596 12.415 1.00 98.56 208 THR A N 1
ATOM 1558 C CA . THR A 1 208 ? -4.897 10.638 13.199 1.00 98.56 208 THR A CA 1
ATOM 1559 C C . THR A 1 208 ? -6.093 11.234 12.460 1.00 98.56 208 THR A C 1
ATOM 1561 O O . THR A 1 208 ? -7.151 11.364 13.066 1.00 98.56 208 THR A O 1
ATOM 1564 N N . ILE A 1 209 ? -5.956 11.589 11.179 1.00 98.25 209 ILE A N 1
ATOM 1565 C CA . ILE A 1 209 ? -7.067 12.125 10.373 1.00 98.25 209 ILE A CA 1
ATOM 1566 C C . ILE A 1 209 ? -8.213 11.110 10.327 1.00 98.25 209 ILE A C 1
ATOM 1568 O O . ILE A 1 209 ? -9.337 11.436 10.699 1.00 98.25 209 ILE A O 1
ATOM 1572 N N . HIS A 1 210 ? -7.905 9.869 9.956 1.00 98.69 210 HIS A N 1
ATOM 1573 C CA . HIS A 1 210 ? -8.878 8.796 9.778 1.00 98.69 210 HIS A CA 1
ATOM 1574 C C . HIS A 1 210 ? -9.650 8.477 11.065 1.00 98.69 210 HIS A C 1
ATOM 1576 O O . HIS A 1 210 ? -10.878 8.466 11.091 1.00 98.69 210 HIS A O 1
ATOM 1582 N N . GLN A 1 211 ? -8.935 8.266 12.171 1.00 98.75 211 GLN A N 1
ATOM 1583 C CA . GLN A 1 211 ? -9.545 7.836 13.433 1.00 98.75 211 GLN A CA 1
ATOM 1584 C C . GLN A 1 211 ? -10.271 8.969 14.175 1.00 98.75 211 GLN A C 1
ATOM 1586 O O . GLN A 1 211 ? -11.067 8.704 15.073 1.00 98.75 211 GLN A O 1
ATOM 1591 N N . LEU A 1 212 ? -10.020 10.235 13.816 1.00 98.50 212 LEU A N 1
ATOM 1592 C CA . LEU A 1 212 ? -10.818 11.364 14.307 1.00 98.50 212 LEU A CA 1
ATOM 1593 C C . LEU A 1 212 ? -12.167 11.494 13.605 1.00 98.50 212 LEU A C 1
ATOM 1595 O O . LEU A 1 212 ? -13.082 12.065 14.200 1.00 98.50 212 LEU A O 1
ATOM 1599 N N . VAL A 1 213 ? -12.279 10.999 12.372 1.00 98.56 213 VAL A N 1
ATOM 1600 C CA . VAL A 1 213 ? -13.553 10.950 11.651 1.00 98.56 213 VAL A CA 1
ATOM 1601 C C . VAL A 1 213 ? -14.418 9.827 12.201 1.00 98.56 213 VAL A C 1
ATOM 1603 O O . VAL A 1 213 ? -15.540 10.084 12.624 1.00 98.56 213 VAL A O 1
ATOM 1606 N N . GLU A 1 214 ? -13.877 8.609 12.247 1.00 98.50 214 GLU A N 1
ATOM 1607 C CA . GLU A 1 214 ? -14.593 7.435 12.740 1.00 98.50 214 GLU A CA 1
ATOM 1608 C C . GLU A 1 214 ? -13.634 6.516 13.515 1.00 98.50 214 GLU A C 1
ATOM 1610 O O . GLU A 1 214 ? -12.820 5.798 12.919 1.00 98.50 214 GLU A O 1
ATOM 1615 N N . PRO A 1 215 ? -13.703 6.519 14.858 1.00 98.56 215 PRO A N 1
ATOM 1616 C CA . PRO A 1 215 ? -12.934 5.600 15.680 1.00 98.56 215 PRO A CA 1
ATOM 1617 C C . PRO A 1 215 ? -13.202 4.138 15.309 1.00 98.56 215 PRO A C 1
ATOM 1619 O O . PRO A 1 215 ? -14.339 3.716 15.081 1.00 98.56 215 PRO A O 1
ATOM 1622 N N . SER A 1 216 ? -12.139 3.338 15.286 1.00 98.25 216 SER A N 1
ATOM 1623 C CA . SER A 1 216 ? -12.196 1.912 14.948 1.00 98.25 216 SER A CA 1
ATOM 1624 C C . SER A 1 216 ? -12.576 1.610 13.500 1.00 98.25 216 SER A C 1
ATOM 1626 O O . SER A 1 216 ? -12.843 0.448 13.187 1.00 98.25 216 SER A O 1
ATOM 1628 N N . ALA A 1 217 ? -12.601 2.603 12.605 1.00 98.56 217 ALA A N 1
ATOM 1629 C CA . ALA A 1 217 ? -12.629 2.333 11.172 1.00 98.56 217 ALA A CA 1
ATOM 1630 C C . ALA A 1 217 ? -11.311 1.639 10.739 1.00 98.56 217 ALA A C 1
ATOM 1632 O O . ALA A 1 217 ? -10.248 1.996 11.267 1.00 98.56 217 ALA A O 1
ATOM 1633 N N . PRO A 1 218 ? -11.345 0.658 9.816 1.00 98.31 218 PRO A N 1
ATOM 1634 C CA . PRO A 1 218 ? -10.157 -0.104 9.422 1.00 98.31 218 PRO A CA 1
ATOM 1635 C C . PRO A 1 218 ? -9.134 0.743 8.662 1.00 98.31 218 PRO A C 1
ATOM 1637 O O . PRO A 1 218 ? -9.480 1.416 7.696 1.00 98.31 218 PRO A O 1
ATOM 1640 N N . ILE A 1 219 ? -7.870 0.685 9.081 1.00 98.25 219 ILE A N 1
ATOM 1641 C CA . ILE A 1 219 ? -6.763 1.372 8.412 1.00 98.25 219 ILE A CA 1
ATOM 1642 C C . ILE A 1 219 ? -5.491 0.529 8.465 1.00 98.25 219 ILE A C 1
ATOM 1644 O O . ILE A 1 219 ? -5.239 -0.143 9.466 1.00 98.25 219 ILE A O 1
ATOM 1648 N N . VAL A 1 220 ? -4.689 0.592 7.406 1.00 97.12 220 VAL A N 1
ATOM 1649 C CA . VAL A 1 220 ? -3.428 -0.142 7.266 1.00 97.12 220 VAL A CA 1
ATOM 1650 C C . VAL A 1 220 ? -2.253 0.826 7.258 1.00 97.12 220 VAL A C 1
ATOM 1652 O O . VAL A 1 220 ? -2.261 1.848 6.569 1.00 97.12 220 VAL A O 1
ATOM 1655 N N . TRP A 1 221 ? -1.238 0.492 8.053 1.00 96.19 221 TRP A N 1
ATOM 1656 C CA . TRP A 1 221 ? 0.044 1.179 8.090 1.00 96.19 221 TRP A CA 1
ATOM 1657 C C . TRP A 1 221 ? 0.912 0.705 6.927 1.00 96.19 221 TRP A C 1
ATOM 1659 O O . TRP A 1 221 ? 1.364 -0.440 6.929 1.00 96.19 221 TRP A O 1
ATOM 1669 N N . GLY A 1 222 ? 1.184 1.572 5.958 1.00 91.94 222 GLY A N 1
ATOM 1670 C CA . GLY A 1 222 ? 1.887 1.153 4.751 1.00 91.94 222 GLY A CA 1
ATOM 1671 C C . GLY A 1 222 ? 2.812 2.202 4.161 1.00 91.94 222 GLY A C 1
ATOM 1672 O O . GLY A 1 222 ? 3.025 3.303 4.693 1.00 91.94 222 GLY A O 1
ATOM 1673 N N . GLY A 1 223 ? 3.425 1.834 3.045 1.00 87.62 223 GLY A N 1
ATOM 1674 C CA . GLY A 1 223 ? 4.270 2.729 2.278 1.00 87.62 223 GLY A CA 1
ATOM 1675 C C . GLY A 1 223 ? 5.038 2.046 1.162 1.00 87.62 223 GLY A C 1
ATOM 1676 O O . GLY A 1 223 ? 5.156 0.830 1.093 1.00 87.62 223 GLY A O 1
ATOM 1677 N N . SER A 1 224 ? 5.609 2.884 0.308 1.00 87.38 224 SER A N 1
ATOM 1678 C CA . SER A 1 224 ? 6.642 2.490 -0.651 1.00 87.38 224 SER A CA 1
ATOM 1679 C C . SER A 1 224 ? 7.784 3.515 -0.632 1.00 87.38 224 SER A C 1
ATOM 1681 O O . SER A 1 224 ? 8.093 4.123 -1.665 1.00 87.38 224 SER A O 1
ATOM 1683 N N . PRO A 1 225 ? 8.376 3.812 0.542 1.00 90.31 225 PRO A N 1
ATOM 1684 C CA . PRO A 1 225 ? 9.588 4.609 0.601 1.00 90.31 225 PRO A CA 1
ATOM 1685 C C . PRO A 1 225 ? 10.699 3.911 -0.180 1.00 90.31 225 PRO A C 1
ATOM 1687 O O . PRO A 1 225 ? 10.791 2.692 -0.201 1.00 90.31 225 PRO A O 1
ATOM 1690 N N . ALA A 1 226 ? 11.580 4.686 -0.796 1.00 89.31 226 ALA A N 1
ATOM 1691 C CA . ALA A 1 226 ? 12.681 4.121 -1.562 1.00 89.31 226 ALA A CA 1
ATOM 1692 C C . ALA A 1 226 ? 13.955 4.930 -1.362 1.00 89.31 226 ALA A C 1
ATOM 1694 O O . ALA A 1 226 ? 13.924 6.114 -1.015 1.00 89.31 226 ALA A O 1
ATOM 1695 N N . ALA A 1 227 ? 15.099 4.301 -1.608 1.00 91.38 227 ALA A N 1
ATOM 1696 C CA . ALA A 1 227 ? 16.324 5.044 -1.846 1.00 91.38 227 ALA A CA 1
ATOM 1697 C C . ALA A 1 227 ? 16.180 5.922 -3.105 1.00 91.38 227 ALA A C 1
ATOM 1699 O O . ALA A 1 227 ? 15.334 5.669 -3.961 1.00 91.38 227 ALA A O 1
ATOM 1700 N N . PHE A 1 228 ? 17.014 6.955 -3.232 1.00 92.50 228 PHE A N 1
ATOM 1701 C CA . PHE A 1 228 ? 17.098 7.773 -4.441 1.00 92.50 228 PHE A CA 1
ATOM 1702 C C . PHE A 1 228 ? 18.497 7.658 -5.059 1.00 92.50 228 PHE A C 1
ATOM 1704 O O . PHE A 1 228 ? 19.491 8.063 -4.447 1.00 92.50 228 PHE A O 1
ATOM 1711 N N . ASP A 1 229 ? 18.601 7.107 -6.273 1.00 90.25 229 ASP A N 1
ATOM 1712 C CA . ASP A 1 229 ? 19.872 7.041 -6.997 1.00 90.25 229 ASP A CA 1
ATOM 1713 C C . ASP A 1 229 ? 20.202 8.424 -7.570 1.00 90.25 229 ASP A C 1
ATOM 1715 O O . ASP A 1 229 ? 19.728 8.821 -8.632 1.00 90.25 229 ASP A O 1
ATOM 1719 N N . MET A 1 230 ? 21.088 9.147 -6.885 1.00 89.31 230 MET A N 1
ATOM 1720 C CA . MET A 1 230 ? 21.554 10.480 -7.284 1.00 89.31 230 MET A CA 1
ATOM 1721 C C . MET A 1 230 ? 22.200 10.533 -8.678 1.00 89.31 230 MET A C 1
ATOM 1723 O O . MET A 1 230 ? 22.281 11.608 -9.271 1.00 89.31 230 MET A O 1
ATOM 1727 N N . ARG A 1 231 ? 22.708 9.408 -9.200 1.00 88.62 231 ARG A N 1
ATOM 1728 C CA . ARG A 1 231 ? 23.360 9.356 -10.516 1.00 88.62 231 ARG A CA 1
ATOM 1729 C C . ARG A 1 231 ? 22.341 9.290 -11.647 1.00 88.62 231 ARG A C 1
ATOM 1731 O O . ARG A 1 231 ? 22.584 9.876 -12.699 1.00 88.62 231 ARG A O 1
ATOM 1738 N N . THR A 1 232 ? 21.261 8.536 -11.460 1.00 85.38 232 THR A N 1
ATOM 1739 C CA . THR A 1 232 ? 20.224 8.330 -12.486 1.00 85.38 232 THR A CA 1
ATOM 1740 C C . THR A 1 232 ? 18.999 9.208 -12.264 1.00 85.38 232 THR A C 1
ATOM 1742 O O . THR A 1 232 ? 18.253 9.443 -13.203 1.00 85.38 232 THR A O 1
ATOM 1745 N N . GLY A 1 233 ? 18.815 9.742 -11.056 1.00 86.69 233 GLY A N 1
ATOM 1746 C CA . GLY A 1 233 ? 17.624 10.494 -10.676 1.00 86.69 233 GLY A CA 1
ATOM 1747 C C . GLY A 1 233 ? 16.384 9.613 -10.518 1.00 86.69 233 GLY A C 1
ATOM 1748 O O . GLY A 1 233 ? 15.273 10.123 -10.630 1.00 86.69 233 GLY A O 1
ATOM 1749 N N . THR A 1 234 ? 16.565 8.310 -10.284 1.00 82.44 234 THR A N 1
ATOM 1750 C CA . THR A 1 234 ? 15.475 7.328 -10.180 1.00 82.44 234 THR A CA 1
ATOM 1751 C C . THR A 1 234 ? 15.405 6.727 -8.773 1.00 82.44 234 THR A C 1
ATOM 1753 O O . THR A 1 234 ? 16.422 6.707 -8.073 1.00 82.44 234 THR A O 1
ATOM 1756 N N . PRO A 1 235 ? 14.230 6.259 -8.320 1.00 83.50 235 PRO A N 1
ATOM 1757 C CA . PRO A 1 235 ? 14.111 5.503 -7.081 1.00 83.50 235 PRO A CA 1
ATOM 1758 C C . PRO A 1 235 ? 14.361 4.008 -7.346 1.00 83.50 235 PRO A C 1
ATOM 1760 O O . PRO A 1 235 ? 13.478 3.361 -7.902 1.00 83.50 235 PRO A O 1
ATOM 1763 N N . PRO A 1 236 ? 15.527 3.431 -6.992 1.00 85.62 236 PRO A N 1
ATOM 1764 C CA . PRO A 1 236 ? 15.757 2.004 -7.174 1.00 85.62 236 PRO A CA 1
ATOM 1765 C C . PRO A 1 236 ? 14.926 1.190 -6.174 1.00 85.62 236 PRO A C 1
ATOM 1767 O O . PRO A 1 236 ? 15.285 1.045 -5.000 1.00 85.62 236 PRO A O 1
ATOM 1770 N N . ILE A 1 237 ? 13.794 0.665 -6.630 1.00 82.75 237 ILE A N 1
ATOM 1771 C CA . ILE A 1 237 ? 12.839 -0.058 -5.782 1.00 82.75 237 ILE A CA 1
ATOM 1772 C C . ILE A 1 237 ? 13.269 -1.506 -5.499 1.00 82.75 237 ILE A C 1
ATOM 1774 O O . ILE A 1 237 ? 12.804 -2.117 -4.541 1.00 82.75 237 ILE A O 1
ATOM 1778 N N . GLY A 1 238 ? 14.194 -2.048 -6.298 1.00 85.88 238 GLY A N 1
ATOM 1779 C CA . GLY A 1 238 ? 14.841 -3.343 -6.081 1.00 85.88 238 GLY A CA 1
ATOM 1780 C C . GLY A 1 238 ? 16.106 -3.272 -5.213 1.00 85.88 238 GLY A C 1
ATOM 1781 O O . GLY A 1 238 ? 16.726 -4.305 -4.951 1.00 85.88 238 GLY A O 1
ATOM 1782 N N . ALA A 1 239 ? 16.522 -2.078 -4.773 1.00 91.31 239 ALA A N 1
ATOM 1783 C CA . ALA A 1 239 ? 17.725 -1.908 -3.960 1.00 91.31 239 ALA A CA 1
ATOM 1784 C C . ALA A 1 239 ? 17.548 -2.434 -2.529 1.00 91.31 239 ALA A C 1
ATOM 1786 O O . ALA A 1 239 ? 16.485 -2.312 -1.919 1.00 91.31 239 ALA A O 1
ATOM 1787 N N . ILE A 1 240 ? 18.639 -2.946 -1.949 1.00 93.25 240 ILE A N 1
ATOM 1788 C CA . ILE A 1 240 ? 18.627 -3.456 -0.574 1.00 93.25 240 ILE A CA 1
ATOM 1789 C C . ILE A 1 240 ? 18.327 -2.348 0.440 1.00 93.25 240 ILE A C 1
ATOM 1791 O O . ILE A 1 240 ? 17.641 -2.593 1.425 1.00 93.25 240 ILE A O 1
ATOM 1795 N N . GLU A 1 241 ? 18.788 -1.121 0.193 1.00 93.75 241 GLU A N 1
ATOM 1796 C CA . GLU A 1 241 ? 18.503 0.039 1.033 1.00 93.75 241 GLU A CA 1
ATOM 1797 C C . GLU A 1 241 ? 17.008 0.368 1.069 1.00 93.75 241 GLU A C 1
ATOM 1799 O O . GLU A 1 241 ? 16.500 0.696 2.138 1.00 93.75 241 GLU A O 1
ATOM 1804 N N . THR A 1 242 ? 16.311 0.238 -0.066 1.00 93.12 242 THR A N 1
ATOM 1805 C CA . THR A 1 242 ? 14.850 0.385 -0.156 1.00 93.12 242 THR A CA 1
ATOM 1806 C C . THR A 1 242 ? 14.172 -0.688 0.691 1.00 93.12 242 THR A C 1
ATOM 1808 O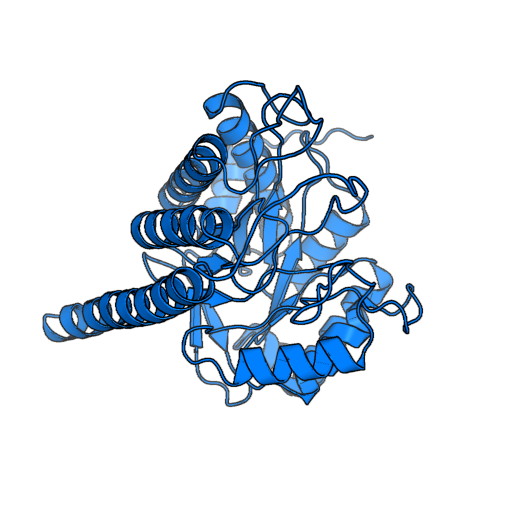 O . THR A 1 242 ? 13.510 -0.358 1.670 1.00 93.12 242 THR A O 1
ATOM 1811 N N . MET A 1 243 ? 14.501 -1.962 0.451 1.00 92.44 243 MET A N 1
ATOM 1812 C CA . MET A 1 243 ? 13.939 -3.087 1.212 1.00 92.44 243 MET A CA 1
ATOM 1813 C C . MET A 1 243 ? 14.199 -2.984 2.724 1.00 92.44 243 MET A C 1
ATOM 1815 O O . MET A 1 243 ? 13.369 -3.399 3.531 1.00 92.44 243 MET A O 1
ATOM 1819 N N . MET A 1 244 ? 15.350 -2.436 3.131 1.00 94.94 244 MET A N 1
ATOM 1820 C CA . MET A 1 244 ? 15.662 -2.175 4.538 1.00 94.94 244 MET A CA 1
ATOM 1821 C C . MET A 1 244 ? 14.757 -1.102 5.148 1.00 94.94 244 MET A C 1
ATOM 1823 O O . MET A 1 244 ? 14.382 -1.240 6.311 1.00 94.94 244 MET A O 1
ATOM 1827 N N . ILE A 1 245 ? 14.427 -0.041 4.402 1.00 94.81 245 ILE A N 1
ATOM 1828 C CA . ILE A 1 245 ? 13.457 0.966 4.852 1.00 94.81 245 ILE A CA 1
ATOM 1829 C C . ILE A 1 245 ? 12.077 0.315 4.978 1.00 94.81 245 ILE A C 1
ATOM 1831 O O . ILE A 1 245 ? 11.427 0.517 6.005 1.00 94.81 245 ILE A O 1
ATOM 1835 N N . ASP A 1 246 ? 11.676 -0.497 3.993 1.00 92.69 246 ASP A N 1
ATOM 1836 C CA . ASP A 1 246 ? 10.379 -1.177 3.992 1.00 92.69 246 ASP A CA 1
ATOM 1837 C C . ASP A 1 246 ? 10.193 -2.094 5.202 1.00 92.69 246 ASP A C 1
ATOM 1839 O O . ASP A 1 246 ? 9.243 -1.953 5.974 1.00 92.69 246 ASP A O 1
ATOM 1843 N N . CYS A 1 247 ? 11.172 -2.968 5.448 1.00 93.50 247 CYS A N 1
ATOM 1844 C CA . CYS A 1 247 ? 11.156 -3.835 6.624 1.00 93.50 247 CYS A CA 1
ATOM 1845 C C . CYS A 1 247 ? 11.157 -3.019 7.927 1.00 93.50 247 CYS A C 1
ATOM 1847 O O . CYS A 1 247 ? 10.483 -3.376 8.889 1.00 93.50 247 CYS A O 1
ATOM 1849 N N . ALA A 1 248 ? 11.905 -1.911 7.981 1.00 95.38 248 ALA A N 1
ATOM 1850 C CA . ALA A 1 248 ? 12.016 -1.107 9.192 1.00 95.38 248 ALA A CA 1
ATOM 1851 C C . ALA A 1 248 ? 10.712 -0.385 9.557 1.00 95.38 248 ALA A C 1
ATOM 1853 O O . ALA A 1 248 ? 10.382 -0.335 10.742 1.00 95.38 248 ALA A O 1
ATOM 1854 N N . TYR A 1 249 ? 9.965 0.178 8.598 1.00 93.44 249 TYR A N 1
ATOM 1855 C CA . TYR A 1 249 ? 8.687 0.805 8.950 1.00 93.44 249 TYR A CA 1
ATOM 1856 C C . TYR A 1 249 ? 7.595 -0.223 9.236 1.00 93.44 249 TYR A C 1
ATOM 1858 O O . TYR A 1 249 ? 6.690 0.091 10.012 1.00 93.44 249 TYR A O 1
ATOM 1866 N N . ALA A 1 250 ? 7.655 -1.419 8.638 1.00 92.88 250 ALA A N 1
ATOM 1867 C CA . ALA A 1 250 ? 6.721 -2.494 8.960 1.00 92.88 250 ALA A CA 1
ATOM 1868 C C . ALA A 1 250 ? 6.848 -2.860 10.447 1.00 92.88 250 ALA A C 1
ATOM 1870 O O . ALA A 1 250 ? 5.857 -2.876 11.173 1.00 92.88 250 ALA A O 1
ATOM 1871 N N . GLU A 1 251 ? 8.076 -2.990 10.957 1.00 94.00 251 GLU A N 1
ATOM 1872 C CA . GLU A 1 251 ? 8.323 -3.186 12.393 1.00 94.00 251 GLU A CA 1
ATOM 1873 C C . GLU A 1 251 ? 7.775 -2.035 13.258 1.00 94.00 251 GLU A C 1
ATOM 1875 O O . GLU A 1 251 ? 7.283 -2.268 14.363 1.00 94.00 251 GLU A O 1
ATOM 1880 N N . VAL A 1 252 ? 7.805 -0.789 12.767 1.00 96.38 252 VAL A N 1
ATOM 1881 C CA . VAL A 1 252 ? 7.180 0.348 13.469 1.00 96.38 252 VAL A CA 1
ATOM 1882 C C . VAL A 1 252 ? 5.657 0.199 13.514 1.00 96.38 252 VAL A C 1
ATOM 1884 O O . VAL A 1 252 ? 5.074 0.376 14.583 1.00 96.38 252 VAL A O 1
ATOM 1887 N N . GLY A 1 253 ? 5.015 -0.146 12.395 1.00 95.50 253 GLY A N 1
ATOM 1888 C CA . GLY A 1 253 ? 3.568 -0.376 12.335 1.00 95.50 253 GLY A CA 1
ATOM 1889 C C . GLY A 1 253 ? 3.126 -1.494 13.281 1.00 95.50 253 GLY A C 1
ATOM 1890 O O . GLY A 1 253 ? 2.218 -1.299 14.091 1.00 95.50 253 GLY A O 1
ATOM 1891 N N . LYS A 1 254 ? 3.866 -2.608 13.287 1.00 93.62 254 LYS A N 1
ATOM 1892 C CA . LYS A 1 254 ? 3.665 -3.729 14.214 1.00 93.62 254 LYS A CA 1
ATOM 1893 C C . LYS A 1 254 ? 3.846 -3.333 15.671 1.00 93.62 254 LYS A C 1
ATOM 1895 O O . LYS A 1 254 ? 3.023 -3.681 16.514 1.00 93.62 254 LYS A O 1
ATOM 1900 N N . TYR A 1 255 ? 4.889 -2.562 15.981 1.00 95.94 255 TYR A N 1
ATOM 1901 C CA . TYR A 1 255 ? 5.107 -2.034 17.328 1.00 95.94 255 TYR A CA 1
ATOM 1902 C C . TYR A 1 255 ? 3.941 -1.152 17.803 1.00 95.94 255 TYR A C 1
ATOM 1904 O O . TYR A 1 255 ? 3.612 -1.142 18.990 1.00 95.94 255 TYR A O 1
ATOM 1912 N N . LEU A 1 256 ? 3.303 -0.423 16.885 1.00 96.69 256 LEU A N 1
ATOM 1913 C CA . LEU A 1 256 ? 2.112 0.384 17.155 1.00 96.69 256 LEU A CA 1
ATOM 1914 C C . LEU A 1 256 ? 0.811 -0.438 17.196 1.00 96.69 256 LEU A C 1
ATOM 1916 O O . LEU A 1 256 ? -0.236 0.128 17.500 1.00 96.69 256 LEU A O 1
ATOM 1920 N N . GLY A 1 257 ? 0.869 -1.747 16.937 1.00 95.56 257 GLY A N 1
ATOM 1921 C CA . GLY A 1 257 ? -0.291 -2.637 16.928 1.00 95.56 257 GLY A CA 1
ATOM 1922 C C . GLY A 1 257 ? -1.201 -2.455 15.715 1.00 95.56 257 GLY A C 1
ATOM 1923 O O . GLY A 1 257 ? -2.376 -2.800 15.801 1.00 95.56 257 GLY A O 1
ATOM 1924 N N . LEU A 1 258 ? -0.686 -1.896 14.617 1.00 96.50 258 LEU A N 1
ATOM 1925 C CA . LEU A 1 258 ? -1.435 -1.677 13.380 1.00 96.50 258 LEU A CA 1
ATOM 1926 C C . LEU A 1 258 ? -1.139 -2.790 12.368 1.00 96.50 258 LEU A C 1
ATOM 1928 O O . LEU A 1 258 ? 0.008 -3.241 12.292 1.00 96.50 258 LEU A O 1
ATOM 1932 N N . PRO A 1 259 ? -2.127 -3.200 11.552 1.00 95.56 259 PRO A N 1
ATOM 1933 C CA . PRO A 1 259 ? -1.854 -4.060 10.413 1.00 95.56 259 PRO A CA 1
ATOM 1934 C C . PRO A 1 259 ? -0.941 -3.329 9.432 1.00 95.56 259 PRO A C 1
ATOM 1936 O O . PRO A 1 259 ? -1.079 -2.119 9.224 1.00 95.56 259 PRO A O 1
ATOM 1939 N N . THR A 1 260 ? -0.008 -4.066 8.837 1.00 93.88 260 THR A N 1
ATOM 1940 C CA . THR A 1 260 ? 1.021 -3.489 7.978 1.00 93.88 260 THR A CA 1
ATOM 1941 C C . THR A 1 260 ? 0.915 -3.958 6.549 1.00 93.88 260 THR A C 1
ATOM 1943 O O . THR A 1 260 ? 0.578 -5.111 6.279 1.00 93.88 260 THR A O 1
ATOM 1946 N N . HIS A 1 261 ? 1.300 -3.059 5.660 1.00 90.69 261 HIS A N 1
ATOM 1947 C CA . HIS A 1 261 ? 1.462 -3.303 4.245 1.00 90.69 261 HIS A CA 1
ATOM 1948 C C . HIS A 1 261 ? 2.840 -2.833 3.791 1.00 90.69 261 HIS A C 1
ATOM 1950 O O . HIS A 1 261 ? 3.333 -1.820 4.287 1.00 90.69 261 HIS A O 1
ATOM 1956 N N . ALA A 1 262 ? 3.451 -3.559 2.857 1.00 87.25 262 ALA A N 1
ATOM 1957 C CA . ALA A 1 262 ? 4.663 -3.099 2.205 1.00 87.25 262 ALA A CA 1
ATOM 1958 C C . ALA A 1 262 ? 4.716 -3.426 0.718 1.00 87.25 262 ALA A C 1
ATOM 1960 O O . ALA A 1 262 ? 4.388 -4.537 0.294 1.00 87.25 262 ALA A O 1
ATOM 1961 N N . TYR A 1 263 ? 5.240 -2.479 -0.056 1.00 83.69 263 TYR A N 1
ATOM 1962 C CA . TYR A 1 263 ? 5.648 -2.716 -1.433 1.00 83.69 263 TYR A CA 1
ATOM 1963 C C . TYR A 1 263 ? 6.992 -3.451 -1.434 1.00 83.69 263 TYR A C 1
ATOM 1965 O O . TYR A 1 263 ? 8.046 -2.866 -1.202 1.00 83.69 263 TYR A O 1
ATOM 1973 N N . LEU A 1 264 ? 6.966 -4.760 -1.685 1.00 83.94 264 LEU A N 1
ATOM 1974 C CA . LEU A 1 264 ? 8.158 -5.610 -1.705 1.00 83.94 264 LEU A CA 1
ATOM 1975 C C . LEU A 1 264 ? 8.061 -6.659 -2.816 1.00 83.94 264 LEU A C 1
ATOM 1977 O O . LEU A 1 264 ? 7.000 -6.989 -3.327 1.00 83.94 264 LEU A O 1
ATOM 1981 N N . GLY A 1 265 ? 9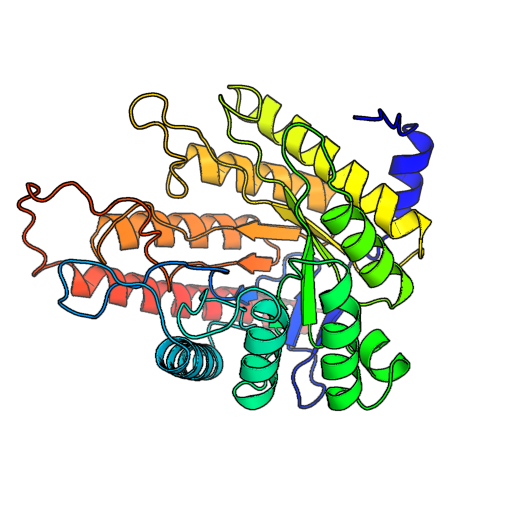.203 -7.190 -3.244 1.00 81.88 265 GLY A N 1
ATOM 1982 C CA . GLY A 1 265 ? 9.245 -8.090 -4.403 1.00 81.88 265 GLY A CA 1
ATOM 1983 C C . GLY A 1 265 ? 9.149 -7.363 -5.749 1.00 81.88 265 GLY A C 1
ATOM 1984 O O . GLY A 1 265 ? 8.722 -7.932 -6.757 1.00 81.88 265 GLY A O 1
ATOM 1985 N N . MET A 1 266 ? 9.597 -6.112 -5.767 1.00 82.19 266 MET A N 1
ATOM 1986 C CA . MET A 1 266 ? 9.767 -5.284 -6.957 1.00 82.19 266 MET A CA 1
ATOM 1987 C C . MET A 1 266 ? 11.186 -5.434 -7.528 1.00 82.19 266 MET A C 1
ATOM 1989 O O . MET A 1 266 ? 12.087 -5.933 -6.854 1.00 82.19 266 MET A O 1
ATOM 1993 N N . SER A 1 267 ? 11.400 -4.997 -8.766 1.00 84.62 267 SER A N 1
ATOM 1994 C CA . SER A 1 267 ? 12.719 -5.012 -9.408 1.00 84.62 267 SER A CA 1
ATOM 1995 C C . SER A 1 267 ? 12.871 -3.829 -10.335 1.00 84.62 267 SER A C 1
ATOM 1997 O O . SER A 1 267 ? 11.950 -3.568 -11.066 1.00 84.62 267 SER A O 1
ATOM 1999 N N . ASP A 1 268 ? 14.027 -3.189 -10.434 1.00 85.19 268 ASP A N 1
ATOM 2000 C CA . ASP A 1 268 ? 14.277 -2.107 -11.391 1.00 85.19 268 ASP A CA 1
ATOM 2001 C C . ASP A 1 268 ? 14.558 -2.586 -12.829 1.00 85.19 268 ASP A C 1
ATOM 2003 O O . ASP A 1 268 ? 14.720 -1.760 -13.743 1.00 85.19 268 ASP A O 1
ATOM 2007 N N . ALA A 1 269 ? 14.615 -3.904 -13.050 1.00 83.38 269 ALA A N 1
ATOM 2008 C CA . ALA A 1 269 ? 14.883 -4.508 -14.347 1.00 83.38 269 ALA A CA 1
ATOM 2009 C C . ALA A 1 269 ? 13.840 -4.098 -15.400 1.00 83.38 269 ALA A C 1
ATOM 2011 O O . ALA A 1 269 ? 12.646 -3.981 -15.133 1.00 83.38 269 ALA A O 1
ATOM 2012 N N . LYS A 1 270 ? 14.296 -3.894 -16.641 1.00 77.62 270 LYS A N 1
ATOM 2013 C CA . LYS A 1 270 ? 13.435 -3.487 -17.775 1.00 77.62 270 LYS A CA 1
ATOM 2014 C C . LYS A 1 270 ? 12.960 -4.659 -18.625 1.00 77.62 270 LYS A C 1
ATOM 2016 O O . LYS A 1 270 ? 12.186 -4.487 -19.558 1.00 77.62 270 LYS A O 1
ATOM 2021 N N . ILE A 1 271 ? 13.447 -5.850 -18.318 1.00 79.44 271 ILE A N 1
ATOM 2022 C CA . ILE A 1 271 ? 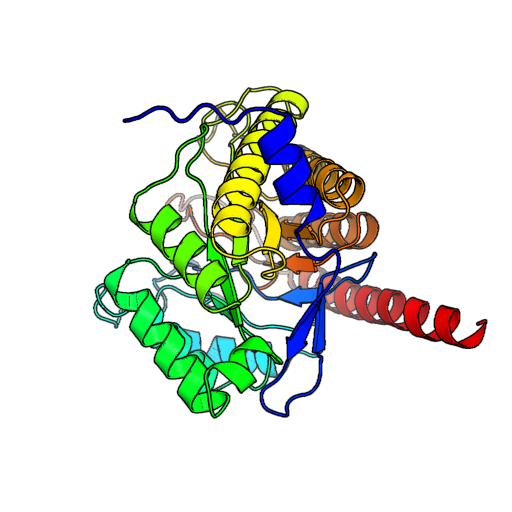13.095 -7.105 -18.964 1.00 79.44 271 ILE A CA 1
ATOM 2023 C C . ILE A 1 271 ? 13.045 -8.190 -17.893 1.00 79.44 271 ILE A C 1
ATOM 2025 O O . ILE A 1 271 ? 13.601 -8.031 -16.809 1.00 79.44 271 ILE A O 1
ATOM 2029 N N . VAL A 1 272 ? 12.400 -9.310 -18.207 1.00 79.38 272 VAL A N 1
ATOM 2030 C CA . VAL A 1 272 ? 12.374 -10.473 -17.315 1.00 79.38 272 VAL A CA 1
ATOM 2031 C C . VAL A 1 272 ? 13.715 -11.201 -17.414 1.00 79.38 272 VAL A C 1
ATOM 2033 O O . VAL A 1 272 ? 13.881 -12.133 -18.203 1.00 79.38 272 VAL A O 1
ATOM 2036 N N . ASP A 1 273 ? 14.684 -10.718 -16.642 1.00 81.44 273 ASP A N 1
ATOM 2037 C CA . ASP A 1 273 ? 16.058 -11.199 -16.600 1.00 81.44 273 ASP A CA 1
ATOM 2038 C C . ASP A 1 273 ? 16.484 -11.730 -15.217 1.00 81.44 273 ASP A C 1
ATOM 2040 O O . ASP A 1 273 ? 15.668 -11.967 -14.324 1.00 81.44 273 ASP A O 1
ATOM 2044 N N . ALA A 1 274 ? 17.784 -11.985 -15.044 1.00 87.50 274 ALA A N 1
ATOM 2045 C CA . ALA A 1 274 ? 18.327 -12.427 -13.763 1.00 87.50 274 ALA A CA 1
ATOM 2046 C C . ALA A 1 274 ? 18.237 -11.338 -12.680 1.00 87.50 274 ALA A C 1
ATOM 2048 O O . ALA A 1 274 ? 18.079 -11.680 -11.510 1.00 87.50 274 ALA A O 1
ATOM 2049 N N . GLN A 1 275 ? 18.314 -10.057 -13.060 1.00 87.06 275 GLN A N 1
ATOM 2050 C CA . GLN A 1 275 ? 18.128 -8.939 -12.138 1.00 87.06 275 GLN A CA 1
ATOM 2051 C C . GLN A 1 275 ? 16.673 -8.906 -11.652 1.00 87.06 275 GLN A C 1
ATOM 2053 O O . GLN A 1 275 ? 16.453 -8.903 -10.443 1.00 87.06 275 GLN A O 1
ATOM 2058 N N . CYS A 1 276 ? 15.712 -9.028 -12.576 1.00 83.19 276 CYS A N 1
ATOM 2059 C CA . CYS A 1 276 ? 14.285 -9.165 -12.282 1.00 83.19 276 CYS A CA 1
ATOM 2060 C C . CYS A 1 276 ? 14.016 -10.266 -11.258 1.00 83.19 276 CYS A C 1
ATOM 2062 O O . CYS A 1 276 ? 13.420 -10.028 -10.209 1.00 83.19 276 CYS A O 1
ATOM 2064 N N . GLY A 1 277 ? 14.526 -11.472 -11.522 1.00 83.75 277 GLY A N 1
ATOM 2065 C CA . GLY A 1 277 ? 14.345 -12.598 -10.612 1.00 83.75 277 GLY A CA 1
ATOM 2066 C C . GLY A 1 277 ? 15.022 -12.412 -9.250 1.00 83.75 277 GLY A C 1
ATOM 2067 O O . GLY A 1 277 ? 14.464 -12.832 -8.238 1.00 83.75 277 GLY A O 1
ATOM 2068 N N . PHE A 1 278 ? 16.209 -11.799 -9.208 1.00 87.69 278 PHE A N 1
ATOM 2069 C CA . PHE A 1 278 ? 16.948 -11.600 -7.963 1.00 87.69 278 PHE A CA 1
ATOM 2070 C C . PHE A 1 278 ? 16.298 -10.542 -7.069 1.00 87.69 278 PHE A C 1
ATOM 2072 O O . PHE A 1 278 ? 16.034 -10.835 -5.906 1.00 87.69 278 PHE A O 1
ATOM 2079 N N . GLU A 1 279 ? 16.012 -9.354 -7.603 1.00 88.50 279 GLU A N 1
ATOM 2080 C CA . GLU A 1 279 ? 15.442 -8.230 -6.847 1.00 88.50 279 GLU A CA 1
ATOM 2081 C C . GLU A 1 279 ? 14.019 -8.546 -6.365 1.00 88.50 279 GLU A C 1
ATOM 2083 O O . GLU A 1 279 ? 13.737 -8.450 -5.167 1.00 88.50 279 GLU A O 1
ATOM 2088 N N . SER A 1 280 ? 13.154 -9.059 -7.250 1.00 83.75 280 SER A N 1
ATOM 2089 C CA . SER A 1 280 ? 11.808 -9.479 -6.847 1.00 83.75 280 SER A CA 1
ATOM 2090 C C . SER A 1 280 ? 11.842 -10.663 -5.877 1.00 83.75 280 SER A C 1
ATOM 2092 O O . SER A 1 280 ? 11.061 -10.722 -4.929 1.00 83.75 280 SER A O 1
ATOM 2094 N N . GLY A 1 281 ? 12.765 -11.609 -6.075 1.00 88.00 281 GLY A N 1
ATOM 2095 C CA . GLY A 1 281 ? 12.906 -12.774 -5.206 1.00 88.00 281 GLY A CA 1
ATOM 2096 C C . GLY A 1 281 ? 13.348 -12.409 -3.789 1.00 88.00 281 GLY A C 1
ATOM 2097 O O . GLY A 1 281 ? 12.721 -12.843 -2.822 1.00 88.00 281 GLY A O 1
ATOM 2098 N N . ILE A 1 282 ? 14.408 -11.605 -3.647 1.00 89.50 282 ILE A N 1
ATOM 2099 C CA . ILE A 1 282 ? 14.915 -11.204 -2.328 1.00 89.50 282 ILE A CA 1
ATOM 2100 C C . ILE A 1 282 ? 13.929 -10.284 -1.603 1.00 89.50 282 ILE A C 1
ATOM 2102 O O . ILE A 1 282 ? 13.693 -10.493 -0.414 1.00 89.50 282 ILE A O 1
ATOM 2106 N N . GLY A 1 283 ? 13.285 -9.351 -2.315 1.00 87.44 283 GLY A N 1
ATOM 2107 C CA . GLY A 1 283 ? 12.260 -8.482 -1.740 1.00 87.44 283 GLY A CA 1
ATOM 2108 C C . GLY A 1 283 ? 11.076 -9.276 -1.187 1.00 87.44 283 GLY A C 1
ATOM 2109 O O . GLY A 1 283 ? 10.674 -9.061 -0.048 1.00 87.44 283 GLY A O 1
ATOM 2110 N N . ALA A 1 284 ? 10.581 -10.263 -1.939 1.00 85.44 284 ALA A N 1
ATOM 2111 C CA . ALA A 1 284 ? 9.495 -11.131 -1.485 1.00 85.44 284 ALA A CA 1
ATOM 2112 C C . ALA A 1 284 ? 9.869 -11.963 -0.246 1.00 85.44 284 ALA A C 1
ATOM 2114 O O . ALA A 1 284 ? 9.050 -12.137 0.655 1.00 85.44 284 ALA A O 1
ATOM 2115 N N . ILE A 1 285 ? 11.107 -12.472 -0.179 1.00 88.75 285 ILE A N 1
ATOM 2116 C CA . ILE A 1 285 ? 11.601 -13.205 0.997 1.00 88.75 285 ILE A CA 1
ATOM 2117 C C . ILE A 1 285 ? 11.653 -12.287 2.214 1.00 88.75 285 ILE A C 1
ATOM 2119 O O . ILE A 1 285 ? 11.184 -12.675 3.281 1.00 88.75 285 ILE A O 1
ATOM 2123 N N . LEU A 1 286 ? 12.240 -11.097 2.067 1.00 89.75 286 LEU A N 1
ATOM 2124 C CA . LEU A 1 286 ? 12.366 -10.143 3.166 1.00 89.75 286 LEU A CA 1
ATOM 2125 C C . LEU A 1 286 ? 10.996 -9.710 3.674 1.00 89.75 286 LEU A C 1
ATOM 2127 O O . LEU A 1 286 ? 10.774 -9.755 4.878 1.00 89.75 286 LEU A O 1
ATOM 2131 N N . GLY A 1 287 ? 10.063 -9.414 2.770 1.00 85.06 287 GLY A N 1
ATOM 2132 C CA . GLY A 1 287 ? 8.689 -9.102 3.140 1.00 85.06 287 GLY A CA 1
ATOM 2133 C C . GLY A 1 287 ? 8.030 -10.235 3.917 1.00 85.06 287 GLY A C 1
ATOM 2134 O O . GLY A 1 287 ? 7.489 -10.017 4.997 1.00 85.06 287 GLY A O 1
ATOM 2135 N N . ALA A 1 288 ? 8.138 -11.473 3.425 1.00 85.00 288 ALA A N 1
ATOM 2136 C CA . ALA A 1 288 ? 7.520 -12.623 4.085 1.00 85.00 288 ALA A CA 1
ATOM 2137 C C . ALA A 1 288 ? 8.126 -12.913 5.468 1.00 85.00 288 ALA A C 1
ATOM 2139 O O . ALA A 1 288 ? 7.468 -13.513 6.314 1.00 85.00 288 ALA A O 1
ATOM 2140 N N . LEU A 1 289 ? 9.383 -12.521 5.694 1.00 87.00 289 LEU A N 1
ATOM 2141 C CA . LEU A 1 289 ? 10.057 -12.642 6.987 1.00 87.00 289 LEU A CA 1
ATOM 2142 C C . LEU A 1 289 ? 9.764 -11.469 7.924 1.00 87.00 289 LEU A C 1
ATOM 2144 O O . LEU A 1 289 ? 9.745 -11.682 9.133 1.00 87.00 289 LEU A O 1
ATOM 2148 N N . ALA A 1 290 ? 9.558 -10.268 7.381 1.00 83.06 290 ALA A N 1
ATOM 2149 C CA . ALA A 1 290 ? 9.113 -9.108 8.141 1.00 83.06 290 ALA A CA 1
ATOM 2150 C C . ALA A 1 290 ? 7.669 -9.293 8.628 1.00 83.06 290 ALA A C 1
ATOM 2152 O O . ALA A 1 290 ? 7.360 -8.845 9.721 1.00 83.06 290 ALA A O 1
ATOM 2153 N N . GLY A 1 291 ? 6.828 -10.021 7.876 1.00 66.50 291 GLY A N 1
ATOM 2154 C CA . GLY A 1 291 ? 5.423 -10.336 8.175 1.00 66.50 291 GLY A CA 1
ATOM 2155 C C . GLY A 1 291 ? 4.462 -9.163 7.909 1.00 66.50 291 GLY A C 1
ATOM 2156 O O . GLY A 1 291 ? 4.886 -8.010 7.899 1.00 66.50 291 GLY A O 1
ATOM 2157 N N . GLY A 1 292 ? 3.170 -9.454 7.726 1.00 61.25 292 GLY A N 1
ATOM 2158 C CA . GLY A 1 292 ? 2.151 -8.495 7.267 1.00 61.25 292 GLY A CA 1
ATOM 2159 C C . GLY A 1 292 ? 1.795 -8.664 5.780 1.00 61.25 292 GLY A C 1
ATOM 2160 O O . GLY A 1 292 ? 2.390 -9.493 5.085 1.00 61.25 292 GLY A O 1
ATOM 2161 N N . LEU A 1 293 ? 0.829 -7.882 5.277 1.00 57.47 293 LEU A N 1
ATOM 2162 C CA . LEU A 1 293 ? 0.450 -7.909 3.858 1.00 57.47 293 LEU A CA 1
ATOM 2163 C C . LEU A 1 293 ? 1.613 -7.405 2.994 1.00 57.47 293 LEU A C 1
ATOM 2165 O O . LEU A 1 293 ? 2.231 -6.383 3.291 1.00 57.47 293 LEU A O 1
ATOM 2169 N N . LEU A 1 294 ? 1.880 -8.097 1.890 1.00 57.16 294 LEU A N 1
ATOM 2170 C CA . LEU A 1 294 ? 2.918 -7.731 0.938 1.00 57.16 294 LEU A CA 1
ATOM 2171 C C . LEU A 1 294 ? 2.296 -7.491 -0.425 1.00 57.16 294 LEU A C 1
ATOM 2173 O O . LEU A 1 294 ? 1.881 -8.443 -1.086 1.00 57.16 294 LEU A O 1
ATOM 2177 N N . THR A 1 295 ? 2.327 -6.251 -0.904 1.00 55.38 295 THR A N 1
ATOM 2178 C CA . THR A 1 295 ? 2.076 -6.033 -2.325 1.00 55.38 295 THR A CA 1
ATOM 2179 C C . THR A 1 295 ? 3.273 -6.484 -3.115 1.00 55.38 295 THR A C 1
ATOM 2181 O O . THR A 1 295 ? 4.368 -5.928 -3.016 1.00 55.38 295 THR A O 1
ATOM 2184 N N . LEU A 1 296 ? 3.045 -7.530 -3.904 1.00 51.88 296 LEU A N 1
ATOM 2185 C CA . LEU A 1 296 ? 4.056 -8.220 -4.668 1.00 51.88 296 LEU A CA 1
ATOM 2186 C C . LEU A 1 296 ? 3.909 -7.806 -6.125 1.00 51.88 296 LEU A C 1
ATOM 2188 O O . LEU A 1 296 ? 3.199 -8.418 -6.924 1.00 51.88 296 LEU A O 1
ATOM 2192 N N . ALA A 1 297 ? 4.655 -6.775 -6.513 1.00 47.16 297 ALA A N 1
ATOM 2193 C CA . ALA A 1 297 ? 4.669 -6.295 -7.891 1.00 47.16 297 ALA A CA 1
ATOM 2194 C C . ALA A 1 297 ? 5.379 -7.250 -8.876 1.00 47.16 297 ALA A C 1
ATOM 2196 O O . ALA A 1 297 ? 5.770 -6.818 -9.956 1.00 47.16 297 ALA A O 1
ATOM 2197 N N . ALA A 1 298 ? 5.533 -8.549 -8.578 1.00 34.09 298 ALA A N 1
ATOM 2198 C CA . ALA A 1 298 ? 6.242 -9.498 -9.454 1.00 34.09 298 ALA A CA 1
ATOM 2199 C C . ALA A 1 298 ? 5.606 -9.673 -10.843 1.00 34.09 298 ALA A C 1
ATOM 2201 O O . ALA A 1 298 ? 6.187 -10.335 -11.702 1.00 34.09 298 ALA A O 1
ATOM 2202 N N . LEU A 1 299 ? 4.424 -9.102 -11.086 1.00 32.09 299 LEU A N 1
ATOM 2203 C CA . LEU A 1 299 ? 3.804 -9.093 -12.407 1.00 32.09 299 LEU A CA 1
ATOM 2204 C C . LEU A 1 299 ? 4.148 -7.860 -13.259 1.00 32.09 299 LEU A C 1
ATOM 2206 O O . LEU A 1 299 ? 3.829 -7.860 -14.448 1.00 32.09 299 LEU A O 1
ATOM 2210 N N . PHE A 1 300 ? 4.845 -6.862 -12.708 1.00 37.78 300 PHE A N 1
ATOM 2211 C CA . PHE A 1 300 ? 5.276 -5.677 -13.442 1.00 37.78 300 PHE A CA 1
ATOM 2212 C C . PHE A 1 300 ? 6.777 -5.464 -13.289 1.00 37.78 300 PHE A C 1
ATOM 2214 O O . PHE A 1 300 ? 7.277 -5.168 -12.210 1.00 37.78 300 PHE A O 1
ATOM 2221 N N . ALA A 1 301 ? 7.502 -5.546 -14.404 1.00 32.34 301 ALA A N 1
ATOM 2222 C CA . ALA A 1 301 ? 8.739 -4.789 -14.508 1.00 32.34 301 ALA A CA 1
ATOM 2223 C C . ALA A 1 301 ? 8.344 -3.295 -14.435 1.00 32.34 301 ALA A C 1
ATOM 2225 O O . ALA A 1 301 ? 7.548 -2.867 -15.275 1.00 32.34 301 ALA A O 1
ATOM 2226 N N . PRO A 1 302 ? 8.825 -2.490 -13.470 1.00 35.00 302 PRO A N 1
ATOM 2227 C CA . PRO A 1 302 ? 8.668 -1.042 -13.450 1.00 35.00 302 PRO A CA 1
ATOM 2228 C C . PRO A 1 302 ? 9.414 -0.463 -14.653 1.00 35.00 302 PRO A C 1
ATOM 2230 O O . PRO A 1 302 ? 10.611 -0.144 -14.661 1.00 35.00 302 PRO A O 1
ATOM 2233 N N . LEU A 1 303 ? 8.667 -0.368 -15.738 1.00 36.16 303 LEU A N 1
ATOM 2234 C CA . LEU A 1 303 ? 9.092 0.170 -17.013 1.00 36.16 303 LEU A CA 1
ATOM 2235 C C . LEU A 1 303 ? 8.870 1.681 -16.998 1.00 36.16 303 LEU A C 1
ATOM 2237 O O . LEU A 1 303 ? 7.966 2.186 -17.648 1.00 36.16 303 LEU A O 1
ATOM 2241 N N . GLN A 1 304 ? 9.692 2.406 -16.237 1.00 33.47 304 GLN A N 1
ATOM 2242 C CA . GLN A 1 304 ? 9.732 3.874 -16.306 1.00 33.47 304 GLN A CA 1
ATOM 2243 C C . GLN A 1 304 ? 10.806 4.422 -17.260 1.00 33.47 304 GLN A C 1
ATOM 2245 O O . GLN A 1 304 ? 10.758 5.597 -17.595 1.00 33.47 304 GLN A O 1
ATOM 2250 N N . GLU A 1 305 ? 11.734 3.603 -17.773 1.00 33.53 305 GLU A N 1
ATOM 2251 C CA . GLU A 1 305 ? 12.788 4.093 -18.676 1.00 33.53 305 GLU A CA 1
ATOM 2252 C C . GLU A 1 305 ? 13.105 3.098 -19.799 1.00 33.53 305 GLU A C 1
ATOM 2254 O O . GLU A 1 305 ? 13.829 2.122 -19.602 1.00 33.53 305 GLU A O 1
ATOM 2259 N N . LEU A 1 306 ? 12.582 3.361 -20.999 1.00 33.06 306 LEU A N 1
ATOM 2260 C CA . LEU A 1 306 ? 12.895 2.618 -22.228 1.00 33.06 306 LEU A CA 1
ATOM 2261 C C . LEU A 1 306 ? 13.591 3.466 -23.304 1.00 33.06 306 LEU A C 1
ATOM 2263 O O . LEU A 1 306 ? 13.710 3.039 -24.452 1.00 33.06 306 LEU A O 1
ATOM 2267 N N . ASP A 1 307 ? 14.125 4.631 -22.940 1.00 28.34 307 ASP A N 1
ATOM 2268 C CA . ASP A 1 307 ? 14.735 5.555 -23.905 1.00 28.34 307 ASP A CA 1
ATOM 2269 C C . ASP A 1 307 ? 16.222 5.294 -24.215 1.00 28.34 307 ASP A C 1
ATOM 2271 O O . ASP A 1 307 ? 16.857 6.092 -24.905 1.00 28.34 307 ASP A O 1
ATOM 2275 N N . ASN A 1 308 ? 16.805 4.160 -23.794 1.00 37.97 308 ASN A N 1
ATOM 2276 C CA . ASN A 1 308 ? 18.192 3.820 -24.144 1.00 37.97 308 ASN A CA 1
ATOM 2277 C C . ASN A 1 308 ? 18.309 2.593 -25.079 1.00 37.97 308 ASN A C 1
ATOM 2279 O O . ASN A 1 308 ? 18.390 1.457 -24.610 1.00 37.97 308 ASN A O 1
ATOM 2283 N N . PRO A 1 309 ? 18.376 2.792 -26.411 1.00 35.78 309 PRO A N 1
ATOM 2284 C CA . PRO A 1 309 ? 18.375 1.718 -27.410 1.00 35.78 309 PRO A CA 1
ATOM 2285 C C . PRO A 1 309 ? 19.681 0.902 -27.533 1.00 35.78 309 PRO A C 1
ATOM 2287 O O . PRO A 1 309 ? 19.769 0.061 -28.426 1.00 35.78 309 PRO A O 1
ATOM 2290 N N . ASN A 1 310 ? 20.694 1.117 -26.683 1.00 34.06 310 ASN A N 1
ATOM 2291 C CA . ASN A 1 310 ? 22.059 0.612 -26.909 1.00 34.06 310 ASN A CA 1
ATOM 2292 C C . ASN A 1 310 ? 22.568 -0.472 -25.936 1.00 34.06 310 ASN A C 1
ATOM 2294 O O . ASN A 1 310 ? 23.780 -0.685 -25.873 1.00 34.06 310 ASN A O 1
ATOM 2298 N N . ARG A 1 311 ? 21.711 -1.186 -25.192 1.00 43.38 311 ARG A N 1
ATOM 2299 C CA . ARG A 1 311 ? 22.183 -2.263 -24.295 1.00 43.38 311 ARG A CA 1
ATOM 2300 C C . ARG A 1 311 ? 22.141 -3.650 -24.976 1.00 43.38 311 ARG A C 1
ATOM 2302 O O . ARG A 1 311 ? 21.063 -4.054 -25.415 1.00 43.38 311 ARG A O 1
ATOM 2309 N N . PRO A 1 312 ? 23.278 -4.358 -25.135 1.00 35.03 312 PRO A N 1
ATOM 2310 C CA . PRO A 1 312 ? 23.355 -5.607 -25.886 1.00 35.03 312 PRO A CA 1
ATOM 2311 C C . PRO A 1 312 ? 23.331 -6.822 -24.947 1.00 35.03 312 PRO A C 1
ATOM 2313 O O . PRO A 1 312 ? 24.375 -7.421 -24.701 1.00 35.03 312 PRO A O 1
ATOM 2316 N N . ASP A 1 313 ? 22.161 -7.213 -24.441 1.00 40.47 313 ASP A N 1
ATOM 2317 C CA . ASP A 1 313 ? 22.093 -8.293 -23.448 1.00 40.47 313 ASP A CA 1
ATOM 2318 C C . ASP A 1 313 ? 21.273 -9.482 -24.007 1.00 40.47 313 ASP A C 1
ATOM 2320 O O . ASP A 1 313 ? 20.107 -9.346 -24.382 1.00 40.47 313 ASP A O 1
ATOM 2324 N N . ASP A 1 314 ? 21.931 -10.643 -24.132 1.00 33.69 314 ASP A N 1
ATOM 2325 C CA . ASP A 1 314 ? 21.400 -11.938 -24.596 1.00 33.69 314 ASP A CA 1
ATOM 2326 C C . ASP A 1 314 ? 20.584 -12.616 -23.477 1.00 33.69 314 ASP A C 1
ATOM 2328 O O . ASP A 1 314 ? 21.105 -12.913 -22.402 1.00 33.69 314 ASP A O 1
ATOM 2332 N N . THR A 1 315 ? 19.290 -12.848 -23.722 1.00 34.06 315 THR A N 1
ATOM 2333 C CA . THR A 1 315 ? 18.289 -13.240 -22.710 1.00 34.06 315 THR A CA 1
ATOM 2334 C C . THR A 1 315 ? 17.934 -14.731 -22.710 1.00 34.06 315 THR A C 1
ATOM 2336 O O . THR A 1 315 ? 17.034 -15.172 -21.990 1.00 34.06 315 THR A O 1
ATOM 2339 N N . THR A 1 316 ? 18.662 -15.555 -23.468 1.00 25.70 316 THR A N 1
ATOM 2340 C CA . THR A 1 316 ? 18.312 -16.970 -23.696 1.00 25.70 316 THR A CA 1
ATOM 2341 C C . THR A 1 316 ? 18.411 -17.849 -22.426 1.00 25.70 316 THR A C 1
ATOM 2343 O O . THR A 1 316 ? 17.806 -18.917 -22.360 1.00 25.70 316 THR A O 1
ATOM 2346 N N . GLY A 1 317 ? 19.114 -17.399 -21.375 1.00 22.81 317 GLY A N 1
ATOM 2347 C CA . GLY A 1 317 ? 19.232 -18.097 -20.078 1.00 22.81 317 GLY A CA 1
ATOM 2348 C C . GLY A 1 317 ? 18.251 -17.655 -18.978 1.00 22.81 317 GLY A C 1
ATOM 2349 O O . GLY A 1 317 ? 18.277 -18.207 -17.879 1.00 22.81 317 GLY A O 1
ATOM 2350 N N . MET A 1 318 ? 17.395 -16.662 -19.234 1.00 25.97 318 MET A N 1
ATOM 2351 C CA . MET A 1 318 ? 16.677 -15.922 -18.182 1.00 25.97 318 MET A CA 1
ATOM 2352 C C . MET A 1 318 ? 15.279 -16.459 -17.851 1.00 25.97 318 MET A C 1
ATOM 2354 O O . MET A 1 318 ? 14.772 -16.255 -16.748 1.00 25.97 318 MET A O 1
ATOM 2358 N N . THR A 1 319 ? 14.688 -17.254 -18.744 1.00 25.69 319 THR A N 1
ATOM 2359 C CA . THR A 1 319 ? 13.372 -17.884 -18.537 1.00 25.69 319 THR A CA 1
ATOM 2360 C C . THR A 1 319 ? 13.376 -18.887 -17.376 1.00 25.69 319 THR A C 1
ATOM 2362 O O . THR A 1 319 ? 12.348 -19.105 -16.740 1.00 25.69 319 THR A O 1
ATOM 2365 N N . VAL A 1 320 ? 14.537 -19.473 -17.057 1.00 24.84 320 VAL A N 1
ATOM 2366 C CA . VAL A 1 320 ? 14.696 -20.441 -15.957 1.00 24.84 320 VAL A CA 1
ATOM 2367 C C . VAL A 1 320 ? 14.680 -19.750 -14.589 1.00 24.84 320 VAL A C 1
ATOM 2369 O O . VAL A 1 320 ? 14.168 -20.325 -13.632 1.00 24.84 320 VAL A O 1
ATOM 2372 N N . VAL A 1 321 ? 15.168 -18.507 -14.491 1.00 27.36 321 VAL A N 1
ATOM 2373 C CA . VAL A 1 321 ? 15.213 -17.752 -13.225 1.00 27.36 321 VAL A CA 1
ATOM 2374 C C . VAL A 1 321 ? 13.827 -17.221 -12.854 1.00 27.36 321 VAL A C 1
ATOM 2376 O O . VAL A 1 321 ? 13.417 -17.380 -11.710 1.00 27.36 321 VAL A O 1
ATOM 2379 N N . GLY A 1 322 ? 13.060 -16.692 -13.815 1.00 28.69 322 GLY A N 1
ATOM 2380 C CA . GLY A 1 322 ? 11.683 -16.236 -13.573 1.00 28.69 322 GLY A CA 1
ATOM 2381 C C . GLY A 1 322 ? 10.726 -17.373 -13.189 1.00 28.69 322 GLY A C 1
ATOM 2382 O O . GLY A 1 322 ? 9.935 -17.234 -12.259 1.00 28.69 322 GLY A O 1
ATOM 2383 N N . LEU A 1 323 ? 10.845 -18.543 -13.834 1.00 30.66 323 LEU A N 1
ATOM 2384 C CA . LEU A 1 323 ? 10.055 -19.723 -13.464 1.00 30.66 323 LEU A CA 1
ATOM 2385 C C . LEU A 1 323 ? 10.478 -20.280 -12.098 1.00 30.66 323 LEU A C 1
ATOM 2387 O O . LEU A 1 323 ? 9.626 -20.704 -11.324 1.00 30.66 323 LEU A O 1
ATOM 2391 N N . ALA A 1 324 ? 11.777 -20.252 -11.781 1.00 30.62 324 ALA A N 1
ATOM 2392 C CA . ALA A 1 324 ? 12.281 -20.630 -10.466 1.00 30.62 324 ALA A CA 1
ATOM 2393 C C . ALA A 1 324 ? 11.820 -19.655 -9.377 1.00 30.62 324 ALA A C 1
ATOM 2395 O O . ALA A 1 324 ? 11.463 -20.123 -8.303 1.00 30.62 324 ALA A O 1
ATOM 2396 N N . ALA A 1 325 ? 11.754 -18.348 -9.651 1.00 38.47 325 ALA A N 1
ATOM 2397 C CA . ALA A 1 325 ? 11.209 -17.354 -8.730 1.00 38.47 325 ALA A CA 1
ATOM 2398 C C . ALA A 1 325 ? 9.711 -17.592 -8.502 1.00 38.47 325 ALA A C 1
ATOM 2400 O O . ALA A 1 325 ? 9.282 -17.642 -7.360 1.00 38.47 325 ALA A O 1
ATOM 2401 N N . LEU A 1 326 ? 8.927 -17.867 -9.550 1.00 41.78 326 LEU A N 1
ATOM 2402 C CA . LEU A 1 326 ? 7.500 -18.186 -9.421 1.00 41.78 326 LEU A CA 1
ATOM 2403 C C . LEU A 1 326 ? 7.260 -19.509 -8.668 1.00 41.78 326 LEU A C 1
ATOM 2405 O O . LEU A 1 326 ? 6.398 -19.591 -7.799 1.00 41.78 326 LEU A O 1
ATOM 2409 N N . VAL A 1 327 ? 8.048 -20.549 -8.960 1.00 44.03 327 VAL A N 1
ATOM 2410 C CA . VAL A 1 327 ? 8.022 -21.837 -8.242 1.00 44.03 327 VAL A CA 1
ATOM 2411 C C . VAL A 1 327 ? 8.481 -21.667 -6.794 1.00 44.03 327 VAL A C 1
ATOM 2413 O O . VAL A 1 327 ? 7.932 -22.311 -5.902 1.00 44.03 327 VAL A O 1
ATOM 2416 N N . PHE A 1 328 ? 9.453 -20.791 -6.545 1.00 49.53 328 PHE A N 1
ATOM 2417 C CA . PHE A 1 328 ? 9.930 -20.457 -5.211 1.00 49.53 328 PHE A CA 1
ATOM 2418 C C . PHE A 1 328 ? 8.899 -19.636 -4.433 1.00 49.53 328 PHE A C 1
ATOM 2420 O O . PHE A 1 328 ? 8.657 -19.957 -3.280 1.00 49.53 328 PHE A O 1
ATOM 2427 N N . LEU A 1 329 ? 8.226 -18.667 -5.054 1.00 49.75 329 LEU A N 1
ATOM 2428 C CA . LEU A 1 329 ? 7.108 -17.922 -4.469 1.00 49.75 329 LEU A CA 1
ATOM 2429 C C . LEU A 1 329 ? 5.944 -18.865 -4.145 1.00 49.75 329 LEU A C 1
ATOM 2431 O O . LEU A 1 329 ? 5.417 -18.825 -3.041 1.00 49.75 329 LEU A O 1
ATOM 2435 N N . LEU A 1 330 ? 5.612 -19.804 -5.039 1.00 50.09 330 LEU A N 1
ATOM 2436 C CA . LEU A 1 330 ? 4.629 -20.863 -4.776 1.00 50.09 330 LEU A CA 1
ATOM 2437 C C . LEU A 1 330 ? 5.065 -21.801 -3.638 1.00 50.09 330 LEU A C 1
ATOM 2439 O O . LEU A 1 330 ? 4.234 -22.267 -2.855 1.00 50.09 330 LEU A O 1
ATOM 2443 N N . TRP A 1 331 ? 6.359 -22.106 -3.536 1.00 59.75 331 TRP A N 1
ATOM 2444 C CA . TRP A 1 331 ? 6.923 -22.912 -2.453 1.00 59.75 331 TRP A CA 1
ATOM 2445 C C . TRP A 1 331 ? 6.921 -22.162 -1.113 1.00 59.75 331 TRP A C 1
ATOM 2447 O O . TRP A 1 331 ? 6.545 -22.746 -0.095 1.00 59.75 331 TRP A O 1
ATOM 2457 N N . LEU A 1 332 ? 7.286 -20.879 -1.122 1.00 51.22 332 LEU A N 1
ATOM 2458 C CA . LEU A 1 332 ? 7.279 -19.978 0.024 1.00 51.22 332 LEU A CA 1
ATOM 2459 C C . LEU A 1 332 ? 5.845 -19.793 0.529 1.00 51.22 332 LEU A C 1
ATOM 2461 O O . LEU A 1 332 ? 5.592 -20.046 1.701 1.00 51.22 332 LEU A O 1
ATOM 2465 N N . TRP A 1 333 ? 4.895 -19.513 -0.368 1.00 56.91 333 TRP A N 1
ATOM 2466 C CA . TRP A 1 333 ? 3.458 -19.456 -0.082 1.00 56.91 333 TRP A CA 1
ATOM 2467 C C . TRP A 1 333 ? 2.955 -20.742 0.589 1.00 56.91 333 TRP A C 1
ATOM 2469 O O . TRP A 1 333 ? 2.342 -20.694 1.656 1.00 56.91 333 TRP A O 1
ATOM 2479 N N . ARG A 1 334 ? 3.296 -21.924 0.045 1.00 50.69 334 ARG A N 1
ATOM 2480 C CA . ARG A 1 334 ? 2.940 -23.217 0.670 1.00 50.69 334 ARG A CA 1
ATOM 2481 C C . ARG A 1 334 ? 3.527 -23.371 2.075 1.00 50.69 334 ARG A C 1
ATOM 2483 O O . ARG A 1 334 ? 2.870 -23.934 2.947 1.00 50.69 334 ARG A O 1
ATOM 2490 N N . ARG A 1 335 ? 4.759 -22.907 2.294 1.00 54.31 335 ARG A N 1
ATOM 2491 C CA . ARG A 1 335 ? 5.461 -22.988 3.585 1.00 54.31 335 ARG A CA 1
ATOM 2492 C C . ARG A 1 335 ? 4.869 -22.040 4.624 1.00 54.31 335 ARG A C 1
ATOM 2494 O O . ARG A 1 335 ? 4.665 -22.478 5.755 1.00 54.31 335 ARG A O 1
ATOM 2501 N N . VAL A 1 336 ? 4.573 -20.800 4.243 1.00 55.91 336 VAL A N 1
ATOM 2502 C CA . VAL A 1 336 ? 3.958 -19.794 5.120 1.00 55.91 336 VAL A CA 1
ATOM 2503 C C . VAL A 1 336 ? 2.557 -20.252 5.533 1.00 55.91 336 VAL A C 1
ATOM 2505 O O . VAL A 1 336 ? 2.299 -20.409 6.724 1.00 55.91 336 VAL A O 1
ATOM 2508 N N . ARG A 1 337 ? 1.712 -20.659 4.577 1.00 54.16 337 ARG A N 1
ATOM 2509 C CA . ARG A 1 337 ? 0.348 -21.143 4.860 1.00 54.16 337 ARG A CA 1
ATOM 2510 C C . ARG A 1 337 ? 0.312 -22.425 5.703 1.00 54.16 337 ARG A C 1
ATOM 2512 O O . ARG A 1 337 ? -0.581 -22.617 6.517 1.00 54.16 337 ARG A O 1
ATOM 2519 N N . SER A 1 338 ? 1.302 -23.311 5.554 1.00 44.50 338 SER A N 1
ATOM 2520 C CA . SER A 1 338 ? 1.396 -24.526 6.382 1.00 44.50 338 SER A CA 1
ATOM 2521 C C . SER A 1 338 ? 1.754 -24.258 7.850 1.00 44.50 338 SER A C 1
ATOM 2523 O O . SER A 1 338 ? 1.482 -25.107 8.697 1.00 44.50 338 SER A O 1
ATOM 2525 N N . ARG A 1 339 ? 2.359 -23.102 8.170 1.00 43.56 339 ARG A N 1
ATOM 2526 C CA . ARG A 1 339 ? 2.680 -22.733 9.555 1.00 43.56 339 ARG A CA 1
ATOM 2527 C C . ARG A 1 339 ? 1.460 -22.248 10.335 1.00 43.56 339 ARG A C 1
ATOM 2529 O O . ARG A 1 339 ? 1.384 -22.594 11.510 1.00 43.56 339 ARG A O 1
ATOM 2536 N N . SER A 1 340 ? 0.506 -21.545 9.715 1.00 41.25 340 SER A N 1
ATOM 2537 C CA . SER A 1 340 ? -0.721 -21.139 10.424 1.00 41.25 340 SER A CA 1
ATOM 2538 C C . SER A 1 340 ? -1.576 -22.357 10.808 1.00 41.25 340 SER A C 1
ATOM 2540 O O . SER A 1 340 ? -1.976 -22.485 11.960 1.00 41.25 340 SER A O 1
ATOM 2542 N N . ILE A 1 341 ? -1.691 -23.351 9.914 1.00 40.97 341 ILE A N 1
ATOM 2543 C CA . ILE A 1 341 ? -2.431 -24.606 10.167 1.00 40.97 341 ILE A CA 1
ATOM 2544 C C . ILE A 1 341 ? -1.803 -25.445 11.298 1.00 40.97 341 ILE A C 1
ATOM 2546 O O . ILE A 1 341 ? -2.511 -26.106 12.055 1.00 40.97 341 ILE A O 1
ATOM 2550 N N . LEU A 1 342 ? -0.471 -25.453 11.428 1.00 35.28 342 LEU A N 1
ATOM 2551 C CA . LEU A 1 342 ? 0.208 -26.210 12.490 1.00 35.28 342 LEU A CA 1
ATOM 2552 C C . LEU A 1 342 ? 0.086 -25.543 13.868 1.00 35.28 342 LEU A C 1
ATOM 2554 O O . LEU A 1 342 ? 0.067 -26.250 14.870 1.00 35.28 342 LEU A O 1
ATOM 2558 N N . LEU A 1 343 ? -0.022 -24.213 13.924 1.00 40.72 343 LEU A N 1
ATOM 2559 C CA . LEU A 1 343 ? -0.186 -23.469 15.178 1.00 40.72 343 LEU A CA 1
ATOM 2560 C C . LEU A 1 343 ? -1.633 -23.497 15.699 1.00 40.72 343 LEU A C 1
ATOM 2562 O O . LEU A 1 343 ? -1.838 -23.439 16.911 1.00 40.72 343 LEU A O 1
ATOM 2566 N N . GLU A 1 344 ? -2.626 -23.661 14.821 1.00 41.62 344 GLU A N 1
ATOM 2567 C CA . GLU A 1 344 ? -4.027 -23.901 15.208 1.00 41.62 344 GLU A CA 1
ATOM 2568 C C . GLU A 1 344 ? -4.276 -25.325 15.739 1.00 41.62 344 GLU A C 1
ATOM 2570 O O . GLU A 1 344 ? -5.225 -25.548 16.484 1.00 41.62 344 GLU A O 1
ATOM 2575 N N . GLY A 1 345 ? -3.413 -26.293 15.407 1.00 35.91 345 GLY A N 1
ATOM 2576 C CA . GLY A 1 345 ? -3.511 -27.677 15.891 1.00 35.91 345 GLY A CA 1
ATOM 2577 C C . GLY A 1 345 ? -2.955 -27.926 17.301 1.00 35.91 345 GLY A C 1
ATOM 2578 O O . GLY A 1 345 ? -3.135 -29.023 17.829 1.00 35.91 345 GLY A O 1
ATOM 2579 N N . GLU A 1 346 ? -2.280 -26.941 17.905 1.00 39.38 346 GLU A N 1
ATOM 2580 C CA . GLU A 1 346 ? -1.662 -27.039 19.241 1.00 39.38 346 GLU A CA 1
ATOM 2581 C C . GLU A 1 346 ? -2.307 -26.119 20.304 1.00 39.38 346 GLU A C 1
ATOM 2583 O O . GLU A 1 346 ? -1.766 -26.005 21.407 1.00 39.38 346 GLU A O 1
ATOM 2588 N N . ARG A 1 347 ? -3.459 -25.487 20.022 1.00 36.72 347 ARG A N 1
ATOM 2589 C CA . ARG A 1 347 ? -4.218 -24.685 21.006 1.00 36.72 347 ARG A CA 1
ATOM 2590 C C . ARG A 1 347 ? -5.483 -25.364 21.513 1.00 36.72 347 ARG A C 1
ATOM 2592 O O . ARG A 1 347 ? -6.241 -25.916 20.688 1.00 36.72 347 ARG A O 1
#

Radius of gyration: 19.45 Å; chains: 1; bounding box: 50×53×50 Å